Protein AF-A0A7V9UVN4-F1 (afdb_monomer)

pLDDT: mean 89.28, std 11.43, range [42.66, 98.56]

Sequence (237 aa):
MNEQGKNIGQAIDRIDGLLKVTGTAQYTTDFPVKTAAYGYLFKSTIAAGRIVGIDTGAAEKSAGVIAVITHKNAPKLKPNNSLRGGGVLQNDKVEFHGQNIGVIVAETYEQARFAARLIKVNYEKSEAKVDFKKHEKDAAKPKAEDRQDAVRGDVETAFQTAEYKIDEIYVTPIEHHPPMAPHATIAVWEAVDKLTLYNESQIVNGVQNSVAASFGLKPENVRVITPHIGGGCQRDF

Secondary structure (DSSP, 8-state):
---TT--TT--PPPTTHHHHHTT-PPPGGGS--SS--EEEEEE-SSSSEEEEEEE-HHHHTSTTEEEEEETTTS--------TT---TTSSSEE-STT-EEEEEEESSHHHHHHHHTT-EEEEEE------HHHHGGGPPPPSSGGGSPPP-S-HHHHHHH-SS--------PPP----SSPP-EEEEEEETTEEEEEE--S-HHHHHHHHHHHHT--GGGEEEE-S--S--TT---

Mean predicted aligned error: 7.04 Å

Solvent-accessible surface area (backbone atoms only — not comparable to full-atom values): 14684 Å² total; per-residue (Å²): 132,84,78,80,87,68,70,79,94,56,94,67,81,60,94,63,43,67,34,55,79,69,70,67,55,57,43,46,83,65,62,87,67,98,81,62,73,25,77,29,76,38,56,37,93,46,42,20,32,32,57,78,42,75,45,48,70,65,21,59,70,32,76,58,43,77,47,76,39,28,39,89,70,42,77,86,52,42,90,46,91,54,98,85,60,68,63,76,36,69,58,53,71,36,82,37,62,59,40,70,55,32,37,24,32,6,63,38,61,66,43,12,54,54,28,55,71,54,48,47,76,42,70,50,78,47,88,59,94,78,54,64,78,84,44,54,86,72,62,72,82,56,87,50,79,96,59,47,91,82,87,76,84,65,60,67,64,52,62,72,71,45,95,73,86,87,88,82,90,84,85,79,80,93,80,79,72,82,42,85,43,72,95,47,74,44,81,43,72,82,47,100,67,29,39,40,32,32,32,55,51,82,38,52,69,59,52,26,49,51,50,12,49,28,73,71,39,56,49,92,35,37,44,65,47,59,92,42,71,55,52,49,85,84,66,38,105

Nearest PDB structures (foldseek):
  3b9j-assembly2_K  TM=8.806E-01  e=4.539E-12  Bos taurus
  3ax9-assembly1_B  TM=8.826E-01  e=4.010E-12  Bos taurus
  1n5x-assembly1_B  TM=8.349E-01  e=7.449E-12  Bos taurus
  4yty-assembly1_A  TM=8.625E-01  e=2.007E-11  Rattus norvegicus
  8j79-assembly1_B  TM=8.352E-01  e=1.566E-11  Bos taurus

Structure (mmCIF, N/CA/C/O backbone):
data_AF-A0A7V9UVN4-F1
#
_entry.id   AF-A0A7V9UVN4-F1
#
loop_
_atom_site.group_PDB
_atom_site.id
_atom_site.type_symbol
_atom_site.label_atom_id
_atom_site.label_alt_id
_atom_site.label_comp_id
_atom_site.label_asym_id
_atom_site.label_entity_id
_atom_site.label_seq_id
_atom_site.pdbx_PDB_ins_code
_atom_site.Cartn_x
_atom_site.Cartn_y
_atom_site.Cartn_z
_atom_site.occupancy
_atom_site.B_iso_or_equiv
_atom_site.auth_seq_id
_atom_site.auth_comp_id
_atom_site.auth_asym_id
_atom_site.auth_atom_id
_atom_site.pdbx_PDB_model_num
ATOM 1 N N . MET A 1 1 ? 18.210 46.609 11.806 1.00 48.53 1 MET A N 1
ATOM 2 C CA . MET A 1 1 ? 18.642 45.654 10.761 1.00 48.53 1 MET A CA 1
ATOM 3 C C . MET A 1 1 ? 17.571 45.665 9.687 1.00 48.53 1 MET A C 1
ATOM 5 O O . MET A 1 1 ? 16.471 45.202 9.952 1.00 48.53 1 MET A O 1
ATOM 9 N N . ASN A 1 2 ? 17.850 46.308 8.552 1.00 47.50 2 ASN A N 1
ATOM 10 C CA . ASN A 1 2 ? 16.885 46.504 7.470 1.00 47.50 2 ASN A CA 1
ATOM 11 C C . ASN A 1 2 ? 16.476 45.164 6.850 1.00 47.50 2 ASN A C 1
ATOM 13 O O . ASN A 1 2 ? 17.327 44.365 6.469 1.00 47.50 2 ASN A O 1
ATOM 17 N N . GLU A 1 3 ? 15.169 44.945 6.734 1.00 61.50 3 GLU A N 1
ATOM 18 C CA . GLU A 1 3 ? 14.541 43.760 6.143 1.00 61.50 3 GLU A CA 1
ATOM 19 C C . GLU A 1 3 ? 14.511 43.817 4.608 1.00 61.50 3 GLU A C 1
ATOM 21 O O . GLU A 1 3 ? 13.492 43.553 3.978 1.00 61.50 3 GLU A O 1
ATOM 26 N N . GLN A 1 4 ? 15.625 44.178 3.975 1.00 56.97 4 GLN A N 1
ATOM 27 C CA . GLN A 1 4 ? 15.746 44.038 2.525 1.00 56.97 4 GLN A CA 1
ATOM 28 C C . GLN A 1 4 ? 16.076 42.577 2.195 1.00 56.97 4 GLN A C 1
ATOM 30 O O . GLN A 1 4 ? 17.091 42.052 2.646 1.00 56.97 4 GLN A O 1
ATOM 35 N N . GLY A 1 5 ? 15.194 41.914 1.439 1.00 64.31 5 GLY A N 1
ATOM 36 C CA . GLY A 1 5 ? 15.360 40.521 1.000 1.00 64.31 5 GLY A CA 1
ATOM 37 C C . GLY A 1 5 ? 14.613 39.460 1.819 1.00 64.31 5 GLY A C 1
ATOM 38 O O . GLY A 1 5 ? 14.869 38.272 1.637 1.00 64.31 5 GLY A O 1
ATOM 39 N N . LYS A 1 6 ? 13.694 39.841 2.718 1.00 72.94 6 LYS A N 1
ATOM 40 C CA . LYS A 1 6 ? 12.853 38.872 3.440 1.00 72.94 6 LYS A CA 1
ATOM 41 C C . LYS A 1 6 ? 11.533 38.636 2.698 1.00 72.94 6 LYS A C 1
ATOM 43 O O . LYS A 1 6 ? 10.658 39.490 2.709 1.00 72.94 6 LYS A O 1
ATOM 48 N N . ASN A 1 7 ? 11.366 37.439 2.137 1.00 82.56 7 ASN A N 1
ATOM 49 C CA . ASN A 1 7 ? 10.118 37.002 1.486 1.00 82.56 7 ASN A CA 1
ATOM 50 C C . ASN A 1 7 ? 9.119 36.346 2.470 1.00 82.56 7 ASN A C 1
ATOM 52 O O . ASN A 1 7 ? 8.150 35.716 2.054 1.00 82.56 7 ASN A O 1
ATOM 56 N N . ILE A 1 8 ? 9.356 36.444 3.785 1.00 88.25 8 ILE A N 1
ATOM 57 C CA . ILE A 1 8 ? 8.501 35.829 4.812 1.00 88.25 8 ILE A CA 1
ATOM 58 C C . ILE A 1 8 ? 7.180 36.603 4.904 1.00 88.25 8 ILE A C 1
ATOM 60 O O . ILE A 1 8 ? 7.186 37.816 5.082 1.00 88.25 8 ILE A O 1
ATOM 64 N N . GLY A 1 9 ? 6.051 35.894 4.803 1.00 87.94 9 GLY A N 1
ATOM 65 C CA . GLY A 1 9 ? 4.706 36.480 4.894 1.00 87.94 9 GLY A CA 1
ATOM 66 C C . GLY A 1 9 ? 4.185 37.106 3.596 1.00 87.94 9 GLY A C 1
ATOM 67 O O . GLY A 1 9 ? 3.060 37.599 3.573 1.00 87.94 9 GLY A O 1
ATOM 68 N N . GLN A 1 10 ? 4.964 37.070 2.513 1.00 90.19 10 GLN A N 1
ATOM 69 C CA . GLN A 1 10 ? 4.517 37.524 1.198 1.00 90.19 10 GLN A CA 1
ATOM 70 C C . GLN A 1 10 ? 3.795 36.402 0.443 1.00 90.19 10 GLN A C 1
ATOM 72 O O . GLN A 1 10 ? 4.200 35.240 0.499 1.00 90.19 10 GLN A O 1
ATOM 77 N N . ALA A 1 11 ? 2.744 36.759 -0.299 1.00 90.38 11 ALA A N 1
ATOM 78 C CA . ALA A 1 11 ? 2.018 35.852 -1.189 1.00 90.38 11 ALA A CA 1
ATOM 79 C C . ALA A 1 11 ? 2.810 35.615 -2.488 1.00 90.38 11 ALA A C 1
ATOM 81 O O . ALA A 1 11 ? 2.417 36.063 -3.561 1.00 90.38 11 ALA A O 1
ATOM 82 N N . ILE A 1 12 ? 3.970 34.970 -2.369 1.00 91.06 12 ILE A N 1
ATOM 83 C CA . ILE A 1 12 ? 4.806 34.606 -3.514 1.00 91.06 12 ILE A CA 1
ATOM 84 C C . ILE A 1 12 ? 4.263 33.358 -4.209 1.00 91.06 12 ILE A C 1
ATOM 86 O O . ILE A 1 12 ? 3.715 32.455 -3.569 1.00 91.06 12 ILE A O 1
ATOM 90 N N . ASP A 1 13 ? 4.472 33.287 -5.520 1.00 92.81 13 ASP A N 1
ATOM 91 C CA . ASP A 1 13 ? 4.143 32.098 -6.293 1.00 92.81 13 ASP A CA 1
ATOM 92 C C . ASP A 1 13 ? 4.958 30.892 -5.826 1.00 92.81 13 ASP A C 1
ATOM 94 O O . ASP A 1 13 ? 6.113 30.988 -5.394 1.00 92.81 13 ASP A O 1
ATOM 98 N N . ARG A 1 14 ? 4.350 29.711 -5.935 1.00 91.75 14 ARG A N 1
ATOM 99 C CA . ARG A 1 14 ? 5.029 28.467 -5.588 1.00 91.75 14 ARG A CA 1
ATOM 100 C C . ARG A 1 14 ? 6.167 28.188 -6.566 1.00 91.75 14 ARG A C 1
ATOM 102 O O . ARG A 1 14 ? 5.966 28.216 -7.778 1.00 91.75 14 ARG A O 1
ATOM 109 N N . ILE A 1 15 ? 7.318 27.774 -6.034 1.00 91.62 15 ILE A N 1
ATOM 110 C CA . ILE A 1 15 ? 8.494 27.383 -6.830 1.00 91.62 15 ILE A CA 1
ATOM 111 C C . ILE A 1 15 ? 8.201 26.256 -7.837 1.00 91.62 15 ILE A C 1
ATOM 113 O O . ILE A 1 15 ? 8.791 26.218 -8.910 1.00 91.62 15 ILE A O 1
ATOM 117 N N . ASP A 1 16 ? 7.265 25.360 -7.512 1.00 92.31 16 ASP A N 1
ATOM 118 C CA . ASP A 1 16 ? 6.827 24.237 -8.349 1.00 92.31 16 ASP A CA 1
ATOM 119 C C . ASP A 1 16 ? 5.574 24.565 -9.185 1.00 92.31 16 ASP A C 1
ATOM 121 O O . ASP A 1 16 ? 5.057 23.706 -9.901 1.00 92.31 16 ASP A O 1
ATOM 125 N N . GLY A 1 17 ? 5.071 25.803 -9.104 1.00 93.88 17 GLY A N 1
ATOM 126 C CA . GLY A 1 17 ? 3.823 26.233 -9.732 1.00 93.88 17 GLY A CA 1
ATOM 127 C C . GLY A 1 17 ? 3.863 26.125 -11.253 1.00 93.88 17 GLY A C 1
ATOM 128 O O . GLY A 1 17 ? 2.991 25.483 -11.837 1.00 93.88 17 GLY A O 1
ATOM 129 N N . LEU A 1 18 ? 4.909 26.672 -11.885 1.00 95.56 18 LEU A N 1
ATOM 130 C CA . LEU A 1 18 ? 5.076 26.638 -13.342 1.00 95.56 18 LEU A CA 1
ATOM 131 C C . LEU A 1 18 ? 5.077 25.201 -13.880 1.00 95.56 18 LEU A C 1
ATOM 133 O O . LEU A 1 18 ? 4.413 24.913 -14.874 1.00 95.56 18 LEU A O 1
ATOM 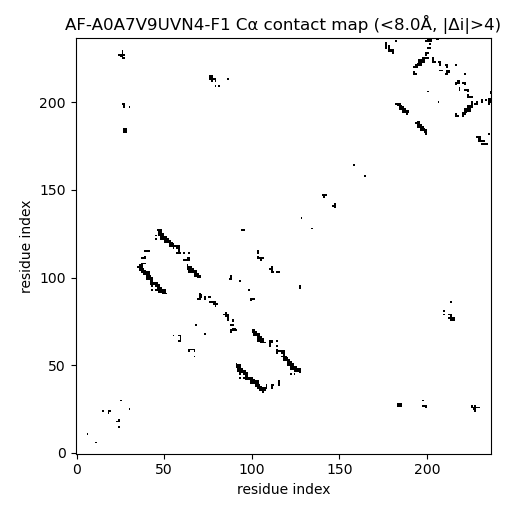137 N N . LEU A 1 19 ? 5.774 24.286 -13.199 1.00 95.19 19 LEU A N 1
ATOM 138 C CA . LEU A 1 19 ? 5.848 22.884 -13.611 1.00 95.19 19 LEU A CA 1
ATOM 139 C C . LEU A 1 19 ? 4.467 22.219 -13.589 1.00 95.19 19 LEU A C 1
ATOM 141 O O . LEU A 1 19 ? 4.098 21.493 -14.510 1.00 95.19 19 LEU A O 1
ATOM 145 N N . LYS A 1 20 ? 3.672 22.504 -12.555 1.00 94.25 20 LYS A N 1
ATOM 146 C CA . LYS A 1 20 ? 2.332 21.932 -12.387 1.00 94.25 20 LYS A CA 1
ATOM 147 C C . LYS A 1 20 ? 1.337 22.460 -13.413 1.00 94.25 20 LYS A C 1
ATOM 149 O O . LYS A 1 20 ? 0.607 21.668 -13.997 1.00 94.25 20 LYS A O 1
ATOM 154 N N . VAL A 1 21 ? 1.323 23.770 -13.665 1.00 95.56 21 VAL A N 1
ATOM 155 C CA . VAL A 1 21 ? 0.356 24.377 -14.602 1.00 95.56 21 VAL A CA 1
ATOM 156 C C . VAL A 1 21 ? 0.694 24.116 -16.070 1.00 95.56 21 VAL A C 1
ATOM 158 O O . VAL A 1 21 ? -0.186 24.195 -16.918 1.00 95.56 21 VAL A O 1
ATOM 161 N N . THR A 1 22 ? 1.948 23.776 -16.375 1.00 96.12 22 THR A N 1
ATOM 162 C CA . THR A 1 22 ? 2.390 23.409 -17.732 1.00 96.12 22 THR A CA 1
ATOM 163 C C . THR A 1 22 ? 2.373 21.902 -17.991 1.00 96.12 22 THR A C 1
ATOM 165 O O . THR A 1 22 ? 2.681 21.479 -19.101 1.00 96.12 22 THR A O 1
ATOM 168 N N . GLY A 1 23 ? 2.035 21.083 -16.987 1.00 93.56 23 GLY A N 1
ATOM 169 C CA . GLY A 1 23 ? 2.051 19.622 -17.105 1.00 93.56 23 GLY A CA 1
ATOM 170 C C . GLY A 1 23 ? 3.456 19.015 -17.204 1.00 93.56 23 GLY A C 1
ATOM 171 O O . GLY A 1 23 ? 3.605 17.897 -17.681 1.00 93.56 23 GLY A O 1
ATOM 172 N N . THR A 1 24 ? 4.491 19.744 -16.779 1.00 93.94 24 THR A N 1
ATOM 173 C CA . THR A 1 24 ? 5.895 19.294 -16.812 1.00 93.94 24 THR A CA 1
ATOM 174 C C . THR A 1 24 ? 6.397 18.788 -15.456 1.00 93.94 24 THR A C 1
ATOM 176 O O . THR A 1 24 ? 7.490 18.227 -15.365 1.00 93.94 24 THR A O 1
ATOM 179 N N . ALA A 1 25 ? 5.605 18.947 -14.391 1.00 93.00 25 ALA A N 1
ATOM 180 C CA . ALA A 1 25 ? 5.860 18.316 -13.102 1.00 93.00 25 ALA A CA 1
ATOM 181 C C . ALA A 1 25 ? 5.715 16.793 -13.224 1.00 93.00 25 ALA A C 1
ATOM 183 O O . ALA A 1 25 ? 4.638 16.300 -13.538 1.00 93.00 25 ALA A O 1
ATOM 184 N N . GLN A 1 26 ? 6.790 16.058 -12.938 1.00 91.88 26 GLN A N 1
ATOM 185 C CA . GLN A 1 26 ? 6.775 14.596 -12.962 1.00 91.88 26 GLN A CA 1
ATOM 186 C C . GLN A 1 26 ? 6.237 14.035 -11.645 1.00 91.88 26 GLN A C 1
ATOM 188 O O . GLN A 1 26 ? 6.836 14.263 -10.588 1.00 91.88 26 GLN A O 1
ATOM 193 N N . TYR A 1 27 ? 5.153 13.273 -11.716 1.00 92.25 27 TYR A N 1
ATOM 194 C CA . TYR A 1 27 ? 4.673 12.405 -10.644 1.00 92.25 27 TYR A CA 1
ATOM 195 C C . TYR A 1 27 ? 5.247 10.997 -10.818 1.00 92.25 27 TYR A C 1
ATOM 197 O O . TYR A 1 27 ? 5.914 10.692 -11.808 1.00 92.25 27 TYR A O 1
ATOM 205 N N . THR A 1 28 ? 5.028 10.112 -9.844 1.00 91.19 28 THR A N 1
ATOM 206 C CA . THR A 1 28 ? 5.652 8.781 -9.837 1.00 91.19 28 THR A CA 1
ATOM 207 C C . THR A 1 28 ? 5.400 7.978 -11.115 1.00 91.19 28 THR A C 1
ATOM 209 O O . THR A 1 28 ? 6.308 7.297 -11.579 1.00 91.19 28 THR A O 1
ATOM 212 N N . THR A 1 29 ? 4.208 8.075 -11.705 1.00 88.06 29 THR A N 1
ATOM 213 C CA . THR A 1 29 ? 3.843 7.372 -12.946 1.00 88.06 29 THR A CA 1
ATOM 214 C C . THR A 1 29 ? 4.500 7.934 -14.204 1.00 88.06 29 THR A C 1
ATOM 216 O O . THR A 1 29 ? 4.521 7.249 -15.222 1.00 88.06 29 THR A O 1
ATOM 219 N N . ASP A 1 30 ? 5.040 9.151 -14.143 1.00 90.69 30 ASP A N 1
ATOM 220 C CA . ASP A 1 30 ? 5.553 9.878 -15.312 1.00 90.69 30 ASP A CA 1
ATOM 221 C C . ASP A 1 30 ? 7.049 9.627 -15.538 1.00 90.69 30 ASP A C 1
ATOM 223 O O . ASP A 1 30 ? 7.641 10.100 -16.512 1.00 90.69 30 ASP A O 1
ATOM 227 N N . PHE A 1 31 ? 7.693 8.903 -14.619 1.00 89.50 31 PHE A N 1
ATOM 228 C CA . PHE A 1 31 ? 9.104 8.581 -14.734 1.00 89.50 31 PHE A CA 1
ATOM 229 C C . PHE A 1 31 ? 9.343 7.543 -15.838 1.00 89.50 31 PHE A C 1
ATOM 231 O O . PHE A 1 31 ? 8.775 6.448 -15.794 1.00 89.50 31 PHE A O 1
ATOM 238 N N . PRO A 1 32 ? 10.216 7.841 -16.819 1.00 80.06 32 PRO A N 1
ATOM 239 C CA . PRO A 1 32 ? 10.472 6.930 -17.921 1.00 80.06 32 PRO A CA 1
ATOM 240 C C . PRO A 1 32 ? 11.279 5.716 -17.453 1.00 80.06 32 PRO A C 1
ATOM 242 O O . PRO A 1 32 ? 12.323 5.844 -16.812 1.00 80.06 32 PRO A O 1
ATOM 245 N N . VAL A 1 33 ? 10.837 4.528 -17.860 1.00 83.19 33 VAL A N 1
ATOM 246 C CA . VAL A 1 33 ? 11.539 3.257 -17.655 1.00 83.19 33 VAL A CA 1
ATOM 247 C C . VAL A 1 33 ? 11.639 2.511 -18.981 1.00 83.19 33 VAL A C 1
ATOM 249 O O . VAL A 1 33 ? 10.661 2.391 -19.711 1.00 83.19 33 VAL A O 1
ATOM 252 N N . LYS A 1 34 ? 12.846 2.042 -19.322 1.00 78.81 34 LYS A N 1
ATOM 253 C CA . LYS A 1 34 ? 13.156 1.503 -20.662 1.00 78.81 34 LYS A CA 1
ATOM 254 C C . LYS A 1 34 ? 12.441 0.179 -20.969 1.00 78.81 34 LYS A C 1
ATOM 256 O O . LYS A 1 34 ? 12.117 -0.071 -22.122 1.00 78.81 34 LYS A O 1
ATOM 261 N N . THR A 1 35 ? 12.212 -0.649 -19.950 1.00 83.81 35 THR A N 1
ATOM 262 C CA . THR A 1 35 ? 11.563 -1.969 -20.041 1.00 83.81 35 THR A CA 1
ATOM 263 C C . THR A 1 35 ? 10.827 -2.249 -18.732 1.00 83.81 35 THR A C 1
ATOM 265 O O . THR A 1 35 ? 11.423 -2.754 -17.779 1.00 83.81 35 THR A O 1
ATOM 268 N N . ALA A 1 36 ? 9.557 -1.858 -18.649 1.00 90.94 36 ALA A N 1
ATOM 269 C CA . ALA A 1 36 ? 8.745 -2.070 -17.455 1.00 90.94 36 ALA A CA 1
ATOM 270 C C . ALA A 1 36 ? 7.947 -3.370 -17.551 1.00 90.94 36 ALA A C 1
ATOM 272 O O . ALA A 1 36 ? 7.342 -3.654 -18.579 1.00 90.94 36 ALA A O 1
ATOM 273 N N . ALA A 1 37 ? 7.900 -4.108 -16.446 1.00 95.56 37 ALA A N 1
ATOM 274 C CA . ALA A 1 37 ? 6.830 -5.057 -16.188 1.00 95.56 37 ALA A CA 1
ATOM 275 C C . ALA A 1 37 ? 5.799 -4.399 -15.262 1.00 95.56 37 ALA A C 1
ATOM 277 O O . ALA A 1 37 ? 6.145 -3.585 -14.403 1.00 95.56 37 ALA A O 1
ATOM 278 N N . TYR A 1 38 ? 4.536 -4.774 -15.417 1.00 96.38 38 TYR A N 1
ATOM 279 C CA . TYR A 1 38 ? 3.414 -4.196 -14.692 1.00 96.38 38 TYR A CA 1
ATOM 280 C C . TYR A 1 38 ? 2.898 -5.170 -13.641 1.00 96.38 38 TYR A C 1
ATOM 282 O O . TYR A 1 38 ? 2.569 -6.315 -13.946 1.00 96.38 38 TYR A O 1
ATOM 290 N N . GLY A 1 39 ? 2.811 -4.689 -12.401 1.00 96.69 39 GLY A N 1
ATOM 291 C CA . GLY A 1 39 ? 2.212 -5.408 -11.284 1.00 96.69 39 GLY A CA 1
ATOM 292 C C . GLY A 1 39 ? 0.720 -5.101 -11.145 1.00 96.69 39 GLY A C 1
ATOM 293 O O . GLY A 1 39 ? 0.338 -3.938 -11.035 1.00 96.69 39 GLY A O 1
ATOM 294 N N . TYR A 1 40 ? -0.124 -6.130 -11.076 1.00 97.50 40 TYR A N 1
ATOM 295 C CA . TYR A 1 40 ? -1.537 -6.008 -10.719 1.00 97.50 40 TYR A CA 1
ATOM 296 C C . TYR A 1 40 ? -1.854 -6.843 -9.479 1.00 97.50 40 TYR A C 1
ATOM 298 O O . TYR A 1 40 ? -1.715 -8.066 -9.476 1.00 97.50 40 TYR A O 1
ATOM 306 N N . LEU A 1 41 ? -2.284 -6.172 -8.412 1.00 96.81 41 LEU A N 1
ATOM 307 C CA . LEU A 1 41 ? -2.672 -6.815 -7.159 1.00 96.81 41 LEU A CA 1
ATOM 308 C C . LEU A 1 41 ? -4.059 -7.439 -7.298 1.00 96.81 41 LEU A C 1
ATOM 310 O O . LEU A 1 41 ? -5.008 -6.763 -7.698 1.00 96.81 41 LEU A O 1
ATOM 314 N N . PHE A 1 42 ? -4.200 -8.694 -6.882 1.00 96.88 42 PHE A N 1
ATOM 315 C CA . PHE A 1 42 ? -5.510 -9.303 -6.675 1.00 96.88 42 PHE A CA 1
ATOM 316 C C . PHE A 1 42 ? -5.755 -9.521 -5.181 1.00 96.88 42 PHE A C 1
ATOM 318 O O . PHE A 1 42 ? -4.840 -9.760 -4.384 1.00 96.88 42 PHE A O 1
ATOM 325 N N . LYS A 1 43 ? -7.016 -9.344 -4.793 1.00 97.50 43 LYS A N 1
ATOM 326 C CA . LYS A 1 43 ? -7.406 -9.070 -3.412 1.00 97.50 43 LYS A CA 1
ATOM 327 C C . LYS A 1 43 ? -8.357 -10.128 -2.875 1.00 97.50 43 LYS A C 1
ATOM 329 O O . LYS A 1 43 ? -9.085 -10.761 -3.635 1.00 97.50 43 LYS A O 1
ATOM 334 N N . SER A 1 44 ? -8.360 -10.286 -1.557 1.00 97.19 44 SER A N 1
ATOM 335 C CA . SER A 1 44 ? -9.317 -11.121 -0.846 1.00 97.19 44 SER A CA 1
ATOM 336 C C . SER A 1 44 ? -10.746 -10.620 -1.037 1.00 97.19 44 SER A C 1
ATOM 338 O O . SER A 1 44 ? -11.011 -9.422 -0.916 1.00 97.19 44 SER A O 1
ATOM 340 N N . THR A 1 45 ? -11.667 -11.559 -1.247 1.00 97.00 45 THR A N 1
ATOM 341 C CA . THR A 1 45 ? -13.118 -11.327 -1.312 1.00 97.00 45 THR A CA 1
ATOM 342 C C . THR A 1 45 ? -13.826 -11.661 0.009 1.00 97.00 45 THR A C 1
ATOM 344 O O . THR A 1 45 ? -15.052 -11.734 0.055 1.00 97.00 45 THR A O 1
ATOM 347 N N . ILE A 1 46 ? -13.074 -11.928 1.083 1.00 97.44 46 ILE A N 1
ATOM 348 C CA . ILE A 1 46 ? -13.599 -12.219 2.427 1.00 97.44 46 ILE A CA 1
ATOM 349 C C . ILE A 1 46 ? -12.975 -11.275 3.457 1.00 97.44 46 ILE A C 1
ATOM 351 O O . ILE A 1 46 ? -11.861 -10.796 3.255 1.00 97.44 46 ILE A O 1
ATOM 355 N N . ALA A 1 47 ? -13.687 -11.026 4.558 1.00 96.25 47 ALA A N 1
ATOM 356 C CA . ALA A 1 47 ? -13.232 -10.127 5.618 1.00 96.25 47 ALA A CA 1
ATOM 357 C C . ALA A 1 47 ? -12.346 -10.806 6.674 1.00 96.25 47 ALA A C 1
ATOM 359 O O . ALA A 1 47 ? -11.485 -10.144 7.233 1.00 96.25 47 ALA A O 1
ATOM 360 N N . ALA A 1 48 ? -12.537 -12.100 6.940 1.00 97.44 48 ALA A N 1
ATOM 361 C CA . ALA A 1 48 ? -11.716 -12.858 7.880 1.00 97.44 48 ALA A CA 1
ATOM 362 C C . ALA A 1 48 ? -11.709 -14.347 7.513 1.00 97.44 48 ALA A C 1
ATOM 364 O O . ALA A 1 48 ? -12.743 -14.893 7.110 1.00 97.44 48 ALA A O 1
ATOM 365 N N . GLY A 1 49 ? -10.555 -15.000 7.638 1.00 97.44 49 GLY A N 1
ATOM 366 C CA . GLY A 1 49 ? -10.409 -16.435 7.403 1.00 97.44 49 GLY 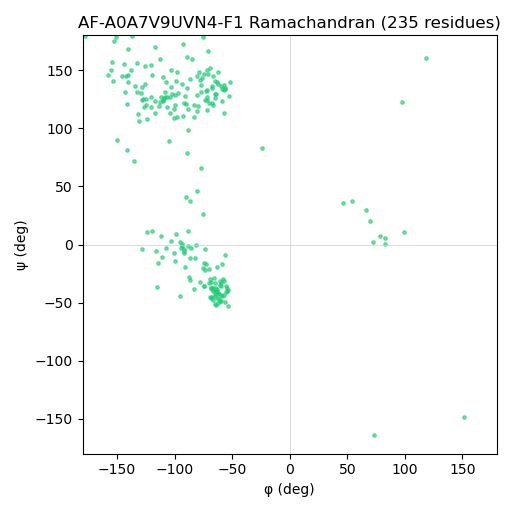A CA 1
ATOM 367 C C . GLY A 1 49 ? -9.012 -16.811 6.924 1.00 97.44 49 GLY A C 1
ATOM 368 O O . GLY A 1 49 ? -8.023 -16.164 7.272 1.00 97.44 49 GLY A O 1
ATOM 369 N N . ARG A 1 50 ? -8.924 -17.852 6.095 1.00 97.94 50 ARG A N 1
ATOM 370 C CA . ARG A 1 50 ? -7.670 -18.278 5.457 1.00 97.94 50 ARG A CA 1
ATOM 371 C C . ARG A 1 50 ? -7.870 -18.805 4.041 1.00 97.94 50 ARG A C 1
ATOM 373 O O . ARG A 1 50 ? -8.947 -19.283 3.684 1.00 97.94 50 ARG A O 1
ATOM 380 N N . ILE A 1 51 ? -6.816 -18.728 3.238 1.00 98.31 51 ILE A N 1
ATOM 381 C CA . ILE A 1 51 ? -6.744 -19.274 1.883 1.00 98.31 51 ILE A CA 1
ATOM 382 C C . ILE A 1 51 ? -6.396 -20.759 1.982 1.00 98.31 51 ILE A C 1
ATOM 384 O O . ILE A 1 51 ? -5.266 -21.115 2.292 1.00 98.31 51 ILE A O 1
ATOM 388 N N . VAL A 1 52 ? -7.347 -21.636 1.665 1.00 97.88 52 VAL A N 1
ATOM 389 C CA . VAL A 1 52 ? -7.107 -23.091 1.641 1.00 97.88 52 VAL A CA 1
ATOM 390 C C . VAL A 1 52 ? -6.663 -23.584 0.263 1.00 97.88 52 VAL A C 1
ATOM 392 O O . VAL A 1 52 ? -6.059 -24.646 0.139 1.00 97.88 52 VAL A O 1
ATOM 395 N N . GLY A 1 53 ? -6.922 -22.804 -0.789 1.00 97.50 53 GLY A N 1
ATOM 396 C CA . GLY A 1 53 ? -6.500 -23.125 -2.147 1.00 97.50 53 GLY A CA 1
ATOM 397 C C . GLY A 1 53 ? -6.437 -21.892 -3.039 1.00 97.50 53 GLY A C 1
ATOM 398 O O . GLY A 1 53 ? -7.241 -20.974 -2.905 1.00 97.50 53 GLY A O 1
ATOM 399 N N . ILE A 1 54 ? -5.479 -21.885 -3.963 1.00 97.69 54 ILE A N 1
ATOM 400 C CA . ILE A 1 54 ? -5.347 -20.859 -4.996 1.00 97.69 54 ILE A CA 1
ATOM 401 C C . ILE A 1 54 ? -4.921 -21.536 -6.297 1.00 97.69 54 ILE A C 1
ATOM 403 O O . ILE A 1 54 ? -3.902 -22.230 -6.319 1.00 97.69 54 ILE A O 1
ATOM 407 N N . ASP A 1 55 ? -5.739 -21.381 -7.333 1.00 98.00 55 ASP A N 1
ATOM 408 C CA . ASP A 1 55 ? -5.481 -21.866 -8.686 1.00 98.00 55 ASP A CA 1
ATOM 409 C C . ASP A 1 55 ? -5.078 -20.682 -9.568 1.00 98.00 55 ASP A C 1
ATOM 411 O O . ASP A 1 55 ? -5.868 -19.765 -9.819 1.00 98.00 55 ASP A O 1
ATOM 415 N N . THR A 1 56 ? -3.817 -20.709 -9.992 1.00 98.19 56 THR A N 1
ATOM 416 C CA . THR A 1 56 ? -3.168 -19.705 -10.838 1.00 98.19 56 THR A CA 1
ATOM 417 C C . THR A 1 56 ? -2.943 -20.209 -12.261 1.00 98.19 56 THR A C 1
ATOM 419 O O . THR A 1 56 ? -2.495 -19.438 -13.106 1.00 98.19 56 THR A O 1
ATOM 422 N N . GLY A 1 57 ? -3.283 -21.466 -12.575 1.00 97.88 57 GLY A N 1
ATOM 423 C CA . GLY A 1 57 ? -2.802 -22.134 -13.787 1.00 97.88 57 GLY A CA 1
ATOM 424 C C . GLY A 1 57 ? -3.291 -21.498 -15.091 1.00 97.88 57 GLY A C 1
ATOM 425 O O . GLY A 1 57 ? -2.565 -21.483 -16.083 1.00 97.88 57 GLY A O 1
ATOM 426 N N . ALA A 1 58 ? -4.506 -20.943 -15.109 1.00 98.00 58 ALA A N 1
ATOM 427 C CA . ALA A 1 58 ? -5.015 -20.194 -16.261 1.00 98.00 58 ALA A CA 1
ATOM 428 C C . ALA A 1 58 ? -4.370 -18.799 -16.389 1.00 98.00 58 ALA A C 1
ATOM 430 O O . ALA A 1 58 ? -4.113 -18.333 -17.499 1.00 98.00 58 ALA A O 1
ATOM 431 N N . ALA A 1 59 ? -4.078 -18.148 -15.259 1.00 98.19 59 ALA A N 1
ATOM 432 C CA . ALA A 1 59 ? -3.417 -16.847 -15.229 1.00 98.19 59 ALA A CA 1
ATOM 433 C C . ALA A 1 59 ? -1.962 -16.956 -15.710 1.00 98.19 59 ALA A C 1
ATOM 435 O O . ALA A 1 59 ? -1.554 -16.198 -16.578 1.00 98.19 59 ALA A O 1
ATOM 436 N N . GLU A 1 60 ? -1.211 -17.946 -15.225 1.00 98.19 60 GLU A N 1
ATOM 437 C CA . GLU A 1 60 ? 0.189 -18.193 -15.611 1.00 98.19 60 GLU A CA 1
ATOM 438 C C . GLU A 1 60 ? 0.362 -18.483 -17.107 1.00 98.19 60 GLU A C 1
ATOM 440 O O . GLU A 1 60 ? 1.384 -18.138 -17.688 1.00 98.19 60 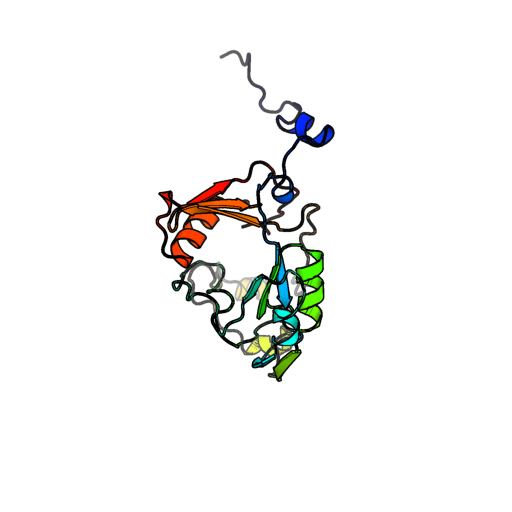GLU A O 1
ATOM 445 N N . LYS A 1 61 ? -0.641 -19.094 -17.747 1.00 98.31 61 LYS A N 1
ATOM 446 C CA . LYS A 1 61 ? -0.634 -19.403 -19.188 1.00 98.31 61 LYS A CA 1
ATOM 447 C C . LYS A 1 61 ? -1.132 -18.251 -20.066 1.00 98.31 61 LYS A C 1
ATOM 449 O O . LYS A 1 61 ? -1.188 -18.401 -21.286 1.00 98.31 61 LYS A O 1
ATOM 454 N N . SER A 1 62 ? -1.562 -17.138 -19.473 1.00 98.25 62 SER A N 1
ATOM 455 C CA . SER A 1 62 ? -2.092 -16.002 -20.228 1.00 98.25 62 SER A CA 1
ATOM 456 C C . SER A 1 62 ? -0.978 -15.228 -20.930 1.00 98.25 62 SER A C 1
ATOM 458 O O . SER A 1 62 ? 0.135 -15.111 -20.424 1.00 98.25 62 SER A O 1
ATOM 460 N N . ALA A 1 63 ? -1.289 -14.674 -22.102 1.00 97.56 63 ALA A N 1
ATOM 461 C CA . ALA A 1 63 ? -0.321 -13.941 -22.911 1.00 97.56 63 ALA A CA 1
ATOM 462 C C . ALA A 1 63 ? 0.312 -12.770 -22.136 1.00 97.56 63 ALA A C 1
ATOM 464 O O . ALA A 1 63 ? -0.396 -11.984 -21.503 1.00 97.56 63 ALA A O 1
ATOM 465 N N . GLY A 1 64 ? 1.641 -12.666 -22.213 1.00 97.62 64 GLY A N 1
ATOM 466 C CA . GLY A 1 64 ? 2.436 -11.613 -21.578 1.00 97.62 64 GLY A CA 1
ATOM 467 C C . GLY A 1 64 ? 2.564 -11.720 -20.058 1.00 97.62 64 GLY A C 1
ATOM 468 O O . GLY A 1 64 ? 3.179 -10.846 -19.453 1.00 97.62 64 GLY A O 1
ATOM 469 N N . VAL A 1 65 ? 2.007 -12.752 -19.410 1.00 98.56 65 VAL A N 1
ATOM 470 C CA . VAL A 1 65 ? 2.223 -12.979 -17.974 1.00 98.56 65 VAL A CA 1
ATOM 471 C C . VAL A 1 65 ? 3.636 -13.507 -17.746 1.00 98.56 65 VAL A C 1
ATOM 473 O O . VAL A 1 65 ? 4.040 -14.520 -18.307 1.00 98.56 65 VAL A O 1
ATOM 476 N N . ILE A 1 66 ? 4.376 -12.807 -16.890 1.00 98.31 66 ILE A N 1
ATOM 477 C CA . ILE A 1 66 ? 5.760 -13.112 -16.517 1.00 98.31 66 ILE A CA 1
A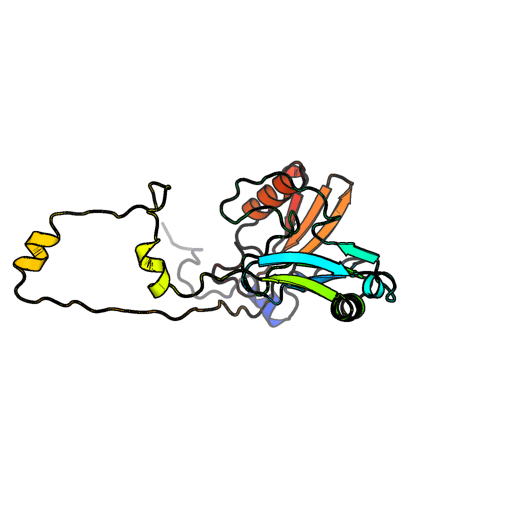TOM 478 C C . ILE A 1 66 ? 5.781 -13.940 -15.231 1.00 98.31 66 ILE A C 1
ATOM 480 O O . ILE A 1 66 ? 6.530 -14.908 -15.121 1.00 98.31 66 ILE A O 1
ATOM 484 N N . ALA A 1 67 ? 4.968 -13.560 -14.239 1.00 98.12 67 ALA A N 1
ATOM 485 C CA . ALA A 1 67 ? 4.901 -14.261 -12.962 1.00 98.12 67 ALA A CA 1
ATOM 486 C C . ALA A 1 67 ? 3.558 -14.061 -12.252 1.00 98.12 67 ALA A C 1
ATOM 488 O O . ALA A 1 67 ? 2.939 -12.999 -12.331 1.00 98.12 67 ALA A O 1
ATOM 489 N N . VAL A 1 68 ? 3.161 -15.068 -11.473 1.00 98.38 68 VAL A N 1
ATOM 490 C CA . VAL A 1 68 ? 2.081 -14.973 -10.487 1.00 98.38 68 VAL A CA 1
ATOM 491 C C . VAL A 1 68 ? 2.671 -15.222 -9.105 1.00 98.38 68 VAL A C 1
ATOM 493 O O . VAL A 1 68 ? 3.152 -16.315 -8.809 1.00 98.38 68 VAL A O 1
ATOM 496 N N . ILE A 1 69 ? 2.668 -14.197 -8.255 1.00 98.00 69 ILE A N 1
ATOM 497 C CA . ILE A 1 69 ? 3.289 -14.245 -6.929 1.00 98.00 69 ILE A CA 1
ATOM 498 C C . ILE A 1 69 ? 2.196 -14.274 -5.863 1.00 98.00 69 ILE A C 1
ATOM 500 O O . ILE A 1 69 ? 1.305 -13.427 -5.829 1.00 98.00 69 ILE A O 1
ATOM 504 N N . THR A 1 70 ? 2.278 -15.255 -4.973 1.00 97.62 70 THR A N 1
ATOM 505 C CA . THR A 1 70 ? 1.342 -15.518 -3.873 1.00 97.62 70 THR A CA 1
ATOM 506 C C . THR A 1 70 ? 2.126 -15.853 -2.608 1.00 97.62 70 THR A C 1
ATOM 508 O O . THR A 1 70 ? 3.351 -15.964 -2.638 1.00 97.62 70 THR A O 1
ATOM 511 N N . HIS A 1 71 ? 1.440 -16.117 -1.495 1.00 95.31 71 HIS A N 1
ATOM 512 C CA . HIS A 1 71 ? 2.109 -16.553 -0.265 1.00 95.31 71 HIS A CA 1
ATOM 513 C C . HIS A 1 71 ? 2.926 -17.851 -0.390 1.00 95.31 71 HIS A C 1
ATOM 515 O O . HIS A 1 71 ? 3.765 -18.134 0.467 1.00 95.31 71 HIS A O 1
ATOM 521 N N . LYS A 1 72 ? 2.695 -18.641 -1.448 1.00 95.62 72 LYS A N 1
ATOM 522 C CA . LYS A 1 72 ? 3.395 -19.906 -1.695 1.00 95.62 72 LYS A CA 1
ATOM 523 C C . LYS A 1 72 ? 4.802 -19.720 -2.264 1.00 95.62 72 LYS A C 1
ATOM 525 O O . LYS A 1 72 ? 5.668 -20.540 -1.986 1.00 95.62 72 LYS A O 1
ATOM 530 N N . ASN A 1 73 ? 5.022 -18.677 -3.063 1.00 96.19 73 ASN A N 1
ATOM 531 C CA . ASN A 1 73 ? 6.272 -18.461 -3.803 1.00 96.19 73 ASN A CA 1
ATOM 532 C C . ASN A 1 73 ? 6.879 -17.064 -3.605 1.00 96.19 73 ASN A C 1
ATOM 534 O O . ASN A 1 73 ? 7.969 -16.810 -4.112 1.00 96.19 73 ASN A O 1
ATOM 538 N N . ALA A 1 74 ? 6.210 -16.163 -2.878 1.00 93.56 74 ALA A N 1
ATOM 539 C CA . ALA A 1 74 ? 6.771 -14.863 -2.543 1.00 93.56 74 ALA A CA 1
ATOM 540 C C . ALA A 1 74 ? 8.111 -15.025 -1.799 1.00 93.56 74 ALA A C 1
ATOM 542 O O . ALA A 1 74 ? 8.211 -15.865 -0.892 1.00 93.56 74 ALA A O 1
ATOM 543 N N . PRO A 1 75 ? 9.130 -14.208 -2.133 1.00 89.75 75 PRO A N 1
ATOM 544 C CA . PRO A 1 75 ? 10.364 -14.158 -1.368 1.00 89.75 75 PRO A CA 1
ATOM 545 C C . PRO A 1 75 ? 10.080 -13.938 0.118 1.00 89.75 75 PRO A C 1
ATOM 547 O O . PRO A 1 75 ? 9.193 -13.162 0.495 1.00 89.75 75 PRO A O 1
ATOM 550 N N . LYS A 1 76 ? 10.841 -14.629 0.971 1.00 89.88 76 LYS A N 1
ATOM 551 C CA . LYS A 1 76 ? 10.733 -14.441 2.416 1.00 89.88 76 LYS A CA 1
ATOM 552 C C . LYS A 1 76 ? 11.325 -13.094 2.789 1.00 89.88 76 LYS A C 1
ATOM 554 O O . LYS A 1 76 ? 12.521 -12.868 2.626 1.00 89.88 76 LYS A O 1
ATOM 559 N N . LEU A 1 77 ? 10.466 -12.217 3.289 1.00 87.38 77 LEU A N 1
ATOM 560 C CA . LEU A 1 77 ? 10.874 -10.911 3.781 1.00 87.38 77 LEU A CA 1
ATOM 561 C C . LEU A 1 77 ? 11.428 -11.062 5.193 1.00 87.38 77 LEU A C 1
ATOM 563 O O . LEU A 1 77 ? 10.951 -11.887 5.981 1.00 87.38 77 LEU A O 1
ATOM 567 N N . LYS A 1 78 ? 12.440 -10.264 5.528 1.00 82.44 78 LYS A N 1
ATOM 568 C CA . LYS A 1 78 ? 12.912 -10.202 6.910 1.00 82.44 78 LYS A CA 1
ATOM 569 C C . LYS A 1 78 ? 11.781 -9.658 7.788 1.00 82.44 78 LYS A C 1
ATOM 571 O O . LYS A 1 78 ? 11.089 -8.728 7.365 1.00 82.44 78 LYS A O 1
ATOM 576 N N . PRO A 1 79 ? 11.580 -10.210 8.997 1.00 67.88 79 PRO A N 1
ATOM 577 C CA . PRO A 1 79 ? 10.640 -9.639 9.947 1.00 67.88 79 PRO A CA 1
ATOM 578 C C . PRO A 1 79 ? 11.044 -8.190 10.206 1.00 67.88 79 PRO A C 1
ATOM 580 O O . PRO A 1 79 ? 12.121 -7.928 10.737 1.00 67.88 79 PRO A O 1
ATOM 583 N N . ASN A 1 80 ? 10.210 -7.252 9.778 1.00 62.56 80 ASN A N 1
ATOM 584 C CA . ASN A 1 80 ? 10.423 -5.848 10.060 1.00 62.56 80 ASN A CA 1
ATOM 585 C C . ASN A 1 80 ? 9.525 -5.473 11.240 1.00 62.56 80 ASN A C 1
ATOM 587 O O . ASN A 1 80 ? 8.304 -5.574 11.141 1.00 62.56 80 ASN A O 1
ATOM 591 N N . ASN A 1 81 ? 10.125 -5.017 12.339 1.00 51.75 81 ASN A N 1
ATOM 592 C CA . ASN A 1 81 ? 9.413 -4.476 13.503 1.00 51.75 81 ASN A CA 1
ATOM 593 C C . ASN A 1 81 ? 8.869 -3.058 13.235 1.00 51.75 81 ASN A C 1
ATOM 595 O O . ASN A 1 81 ? 8.730 -2.258 14.160 1.00 51.75 81 ASN A O 1
ATOM 599 N N . SER A 1 82 ? 8.603 -2.705 11.973 1.00 53.56 82 SER A N 1
ATOM 600 C CA . SER A 1 82 ? 8.095 -1.380 11.644 1.00 53.56 82 SER A CA 1
ATOM 601 C C . SER A 1 82 ? 6.685 -1.197 12.202 1.00 53.56 82 SER A C 1
ATOM 603 O O . SER A 1 82 ? 5.870 -2.121 12.213 1.00 53.56 82 SER A O 1
ATOM 605 N N . LEU A 1 83 ? 6.395 0.034 12.618 1.00 42.66 83 LEU A N 1
ATOM 606 C CA . LEU A 1 83 ? 5.139 0.473 13.237 1.00 42.66 83 LEU A CA 1
ATOM 607 C C . LEU A 1 83 ? 3.870 0.195 12.400 1.00 42.66 83 LEU A C 1
ATOM 609 O O . LEU A 1 83 ? 2.770 0.406 12.903 1.00 42.66 83 LEU A O 1
ATOM 613 N N . ARG A 1 84 ? 4.002 -0.233 11.133 1.00 53.88 84 ARG A N 1
ATOM 614 C CA . ARG A 1 84 ? 2.924 -0.256 10.128 1.00 53.88 84 ARG A CA 1
ATOM 615 C C . ARG A 1 84 ? 2.639 -1.620 9.484 1.00 53.88 84 ARG A C 1
ATOM 617 O O . ARG A 1 84 ? 1.845 -1.683 8.552 1.00 53.88 84 ARG A O 1
ATOM 624 N N . GLY A 1 85 ? 3.200 -2.710 10.008 1.00 51.62 85 GLY A N 1
ATOM 625 C CA . GLY A 1 85 ? 2.747 -4.066 9.670 1.00 51.62 85 GLY A CA 1
ATOM 626 C C . GLY A 1 85 ? 3.789 -4.964 9.003 1.00 51.62 85 GLY A C 1
ATOM 627 O O . GLY A 1 85 ? 4.820 -4.514 8.506 1.00 51.62 85 GLY A O 1
ATOM 628 N N . GLY A 1 86 ? 3.516 -6.270 9.082 1.00 62.41 86 GLY A N 1
ATOM 629 C CA . GLY A 1 86 ? 4.415 -7.357 8.693 1.00 62.41 86 GLY A CA 1
ATOM 630 C C . GLY A 1 86 ? 4.553 -7.570 7.184 1.00 62.41 86 GLY A C 1
ATOM 631 O O . GLY A 1 86 ? 3.936 -6.892 6.366 1.00 62.41 86 GLY A O 1
ATOM 632 N N . GLY A 1 87 ? 5.388 -8.543 6.811 1.00 71.38 87 GLY A N 1
ATOM 633 C CA . GLY A 1 87 ? 5.658 -8.853 5.409 1.00 71.38 87 GLY A CA 1
ATOM 634 C C . GLY A 1 87 ? 4.391 -9.227 4.632 1.00 71.38 87 GLY A C 1
ATOM 635 O O . GLY A 1 87 ? 3.590 -10.055 5.072 1.00 71.38 87 GLY A O 1
ATOM 636 N N . VAL A 1 88 ? 4.239 -8.649 3.440 1.00 85.69 88 VAL A N 1
ATOM 637 C CA . VAL A 1 88 ? 3.147 -8.970 2.512 1.00 85.69 88 VAL A CA 1
ATOM 638 C C . VAL A 1 88 ? 3.332 -10.358 1.908 1.00 85.69 88 VAL A C 1
ATOM 640 O O . VAL A 1 88 ? 4.459 -10.793 1.665 1.00 85.69 88 VAL A O 1
ATOM 643 N N . LEU A 1 89 ? 2.222 -11.050 1.636 1.00 92.50 89 LEU A N 1
ATOM 644 C CA . LEU A 1 89 ? 2.233 -12.373 1.001 1.00 92.50 89 LEU A CA 1
ATOM 645 C C . LEU A 1 89 ? 3.131 -13.382 1.746 1.00 92.50 89 LEU A C 1
ATOM 647 O O . LEU A 1 89 ? 3.823 -14.172 1.119 1.00 92.50 89 LEU A O 1
ATOM 651 N N . GLN A 1 90 ? 3.180 -13.346 3.081 1.00 92.38 90 GLN A N 1
ATOM 652 C CA . GLN A 1 90 ? 4.031 -14.263 3.860 1.00 92.38 90 GLN A CA 1
ATOM 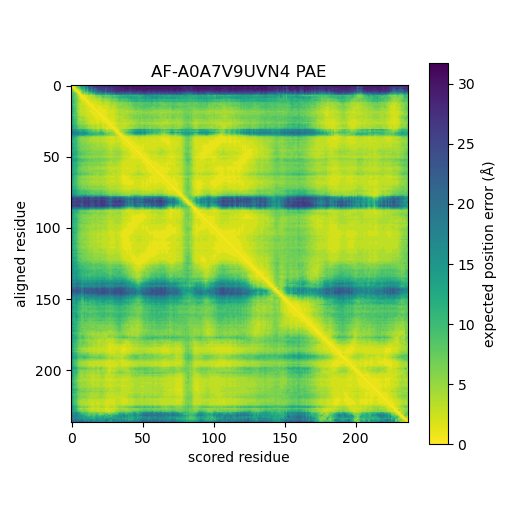653 C C . GLN A 1 90 ? 3.270 -15.460 4.449 1.00 92.38 90 GLN A C 1
ATOM 655 O O . GLN A 1 90 ? 3.905 -16.422 4.885 1.00 92.38 90 GLN A O 1
ATOM 660 N N . ASN A 1 91 ? 1.934 -15.415 4.462 1.00 93.44 91 ASN A N 1
ATOM 661 C CA . ASN A 1 91 ? 1.056 -16.474 4.960 1.00 93.44 91 ASN A CA 1
ATOM 662 C C . ASN A 1 91 ? -0.302 -16.474 4.227 1.00 93.44 91 ASN A C 1
ATOM 664 O O . ASN A 1 91 ? -0.546 -15.653 3.342 1.00 93.44 91 ASN A O 1
ATOM 668 N N . ASP A 1 92 ? -1.160 -17.424 4.588 1.00 95.94 92 ASP A N 1
ATOM 669 C CA . ASP A 1 92 ? -2.476 -17.685 4.006 1.00 95.94 92 ASP A CA 1
ATOM 670 C C . ASP A 1 92 ? -3.638 -16.987 4.737 1.00 95.94 92 ASP A C 1
ATOM 672 O O . ASP A 1 92 ? -4.793 -17.158 4.343 1.00 95.94 92 ASP A O 1
ATOM 676 N N . LYS A 1 93 ? -3.376 -16.212 5.794 1.00 95.94 93 LYS A N 1
ATOM 677 C CA . LYS A 1 93 ? -4.424 -15.582 6.603 1.00 95.94 93 LYS A CA 1
ATOM 678 C C . LYS A 1 93 ? -5.022 -14.373 5.898 1.00 95.94 93 LYS A C 1
ATOM 680 O O . LYS A 1 93 ? -4.320 -13.589 5.261 1.00 95.94 93 LYS A O 1
ATOM 685 N N . VAL A 1 94 ? -6.326 -14.198 6.073 1.00 96.00 94 VAL A N 1
ATOM 686 C CA . VAL A 1 94 ? -7.060 -13.005 5.658 1.00 96.00 94 VAL A CA 1
ATOM 687 C C . VAL A 1 94 ? -7.628 -12.327 6.894 1.00 96.00 94 VAL A C 1
ATOM 689 O O . VAL A 1 94 ? -8.387 -12.941 7.641 1.00 96.00 94 VAL A O 1
ATOM 692 N N . GLU A 1 95 ? -7.285 -11.057 7.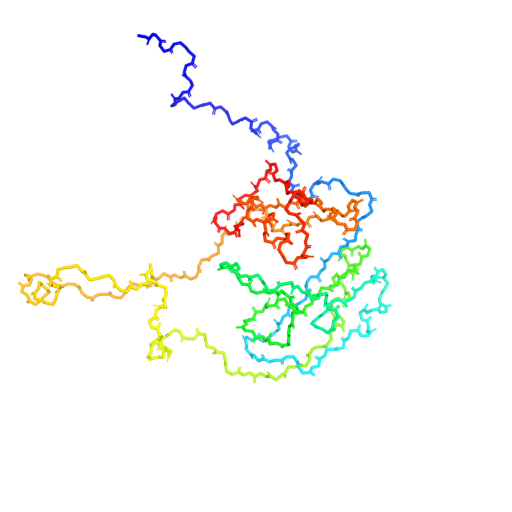075 1.00 93.31 95 GLU A N 1
ATOM 693 C CA . GLU A 1 95 ? -7.639 -10.262 8.255 1.00 93.31 95 GLU A CA 1
ATOM 694 C C . GLU A 1 95 ? -8.590 -9.104 7.921 1.00 93.31 95 GLU A C 1
ATOM 696 O O . GLU A 1 95 ? -9.210 -8.542 8.821 1.00 93.31 95 GLU A O 1
ATOM 701 N N . PHE A 1 96 ? -8.724 -8.752 6.637 1.00 94.31 96 PHE A N 1
ATOM 702 C CA . PHE A 1 96 ? -9.673 -7.743 6.171 1.00 94.31 96 PHE A CA 1
ATOM 703 C C . PHE A 1 96 ? -10.082 -7.947 4.705 1.00 94.31 96 PHE A C 1
ATOM 705 O O . PHE A 1 96 ? -9.370 -8.545 3.890 1.00 94.31 96 PHE A O 1
ATOM 712 N N . HIS A 1 97 ? -11.246 -7.399 4.350 1.00 95.62 97 HIS A N 1
ATOM 713 C CA . HIS A 1 97 ? -11.742 -7.418 2.977 1.00 95.62 97 HIS A CA 1
ATOM 714 C C . HIS A 1 97 ? -10.866 -6.538 2.081 1.00 95.62 97 HIS A C 1
ATOM 716 O O . HIS A 1 97 ? -10.549 -5.402 2.429 1.00 95.62 97 HIS A O 1
ATOM 722 N N . GLY A 1 98 ? -10.493 -7.036 0.901 1.00 95.25 98 GLY A N 1
ATOM 723 C CA . GLY A 1 98 ? -9.610 -6.306 -0.005 1.00 95.25 98 GLY A CA 1
ATOM 724 C C . GLY A 1 98 ? -8.115 -6.443 0.313 1.00 95.25 98 GLY A C 1
ATOM 725 O O . GLY A 1 98 ? -7.309 -5.795 -0.354 1.00 95.25 98 GLY A O 1
ATOM 726 N N . GLN A 1 99 ? -7.727 -7.285 1.280 1.00 95.31 99 GLN A N 1
ATOM 727 C CA . GLN A 1 99 ? -6.323 -7.607 1.550 1.00 95.31 99 GLN A CA 1
ATOM 728 C C . GLN A 1 99 ? -5.635 -8.144 0.293 1.00 95.31 99 GLN A C 1
ATOM 730 O O . GLN A 1 99 ? -6.184 -9.001 -0.398 1.00 95.31 99 GLN A O 1
ATOM 735 N N . ASN A 1 100 ? -4.428 -7.666 -0.006 1.00 95.31 100 ASN A N 1
ATOM 736 C CA . ASN A 1 100 ? -3.648 -8.174 -1.132 1.00 95.31 100 ASN A CA 1
ATOM 737 C C . ASN A 1 100 ? -3.221 -9.621 -0.850 1.00 95.31 100 ASN A C 1
ATOM 739 O O . ASN A 1 100 ? -2.542 -9.886 0.142 1.00 95.31 100 ASN A O 1
ATOM 743 N N . ILE A 1 101 ? -3.613 -10.546 -1.725 1.00 96.69 101 ILE A N 1
ATOM 744 C CA . ILE A 1 101 ? -3.337 -11.989 -1.579 1.00 96.69 101 ILE A CA 1
ATOM 745 C C . ILE A 1 101 ? -2.444 -12.540 -2.698 1.00 96.69 101 ILE A C 1
ATOM 747 O O . ILE A 1 101 ? -1.986 -13.682 -2.626 1.00 96.69 101 ILE A O 1
ATOM 751 N N . GLY A 1 102 ? -2.136 -11.705 -3.689 1.00 97.12 102 GLY A N 1
ATOM 752 C CA . GLY A 1 102 ? -1.047 -11.920 -4.626 1.00 97.12 102 GLY A CA 1
ATOM 753 C C . GLY A 1 102 ? -0.898 -10.775 -5.621 1.00 97.12 102 GLY A C 1
ATOM 754 O O . GLY A 1 102 ? -1.645 -9.792 -5.595 1.00 97.12 102 GLY A O 1
ATOM 755 N N . VAL A 1 103 ? 0.094 -10.913 -6.494 1.00 97.88 103 VAL A N 1
ATOM 756 C CA . VAL A 1 103 ? 0.397 -9.971 -7.572 1.00 97.88 103 VAL A CA 1
ATOM 757 C C . VAL A 1 103 ? 0.654 -10.729 -8.870 1.00 97.88 103 VAL A C 1
ATOM 759 O O . VAL A 1 103 ? 1.338 -11.753 -8.882 1.00 97.88 103 VAL A O 1
ATOM 762 N N . ILE A 1 104 ? 0.091 -10.220 -9.960 1.00 98.44 104 ILE A N 1
ATOM 763 C CA . ILE A 1 104 ? 0.403 -10.642 -11.324 1.00 98.44 104 ILE A CA 1
ATOM 764 C C . ILE A 1 104 ? 1.410 -9.673 -11.904 1.00 98.44 104 ILE A C 1
ATOM 766 O O . ILE A 1 104 ? 1.202 -8.467 -11.829 1.00 98.44 104 ILE A O 1
ATOM 770 N N . VAL A 1 105 ? 2.480 -10.202 -12.481 1.00 98.25 105 VAL A N 1
ATOM 771 C CA . VAL A 1 105 ? 3.488 -9.437 -13.208 1.00 98.25 105 VAL A CA 1
ATOM 772 C C . VAL A 1 105 ? 3.346 -9.781 -14.684 1.00 98.25 105 VAL A C 1
ATOM 774 O O . VAL A 1 105 ? 3.413 -10.958 -15.036 1.00 98.25 105 VAL A O 1
ATOM 777 N N . ALA A 1 106 ? 3.135 -8.782 -15.538 1.00 98.31 106 ALA A N 1
ATOM 778 C CA . ALA A 1 106 ? 2.990 -8.971 -16.981 1.00 98.31 106 ALA A CA 1
ATOM 779 C C . ALA A 1 106 ? 3.684 -7.862 -17.787 1.00 98.31 106 ALA A C 1
ATOM 781 O O . ALA A 1 106 ? 4.081 -6.839 -17.232 1.00 98.31 106 ALA A O 1
ATOM 782 N N . GLU A 1 107 ? 3.819 -8.058 -19.095 1.00 97.31 107 GLU A N 1
ATOM 783 C CA . GLU A 1 107 ? 4.414 -7.087 -20.026 1.00 97.31 107 GLU A CA 1
ATOM 784 C C . GLU A 1 107 ? 3.580 -5.804 -20.161 1.00 97.31 107 GLU A C 1
ATOM 786 O O . GLU A 1 107 ? 4.127 -4.731 -20.395 1.00 97.31 107 GLU A O 1
ATOM 791 N N . THR A 1 108 ? 2.260 -5.898 -19.971 1.00 96.25 108 THR A N 1
ATOM 792 C CA . THR A 1 108 ? 1.335 -4.754 -19.977 1.00 96.25 108 THR A CA 1
ATOM 793 C C . THR A 1 108 ? 0.392 -4.791 -18.778 1.00 96.25 108 THR A C 1
ATOM 795 O O . THR A 1 108 ? 0.098 -5.850 -18.209 1.00 96.25 108 THR A O 1
ATOM 798 N N . TYR A 1 109 ? -0.128 -3.625 -18.399 1.00 94.56 109 TYR A N 1
ATOM 799 C CA . TYR A 1 109 ? -1.093 -3.511 -17.308 1.00 94.56 109 TYR A CA 1
ATOM 800 C C . TYR A 1 109 ? -2.405 -4.256 -17.614 1.00 94.56 109 TYR A C 1
ATOM 802 O O . TYR A 1 109 ? -2.981 -4.911 -16.742 1.00 94.56 109 TYR A O 1
ATOM 810 N N . GLU A 1 110 ? -2.861 -4.211 -18.866 1.00 97.56 110 GLU A N 1
ATOM 811 C CA . GLU A 1 110 ? -4.084 -4.854 -19.343 1.00 97.56 110 GLU A CA 1
ATOM 812 C C . GLU A 1 110 ? -3.990 -6.379 -19.253 1.00 97.56 110 GLU A C 1
ATOM 814 O O . GLU A 1 110 ? -4.935 -7.020 -18.786 1.00 97.56 110 GLU A O 1
ATOM 819 N N . GLN A 1 111 ? -2.846 -6.956 -19.637 1.00 98.31 111 GLN A N 1
ATOM 820 C CA . GLN A 1 111 ? -2.588 -8.392 -19.499 1.00 98.31 111 GLN A CA 1
ATOM 821 C C . GLN A 1 111 ? -2.584 -8.815 -18.028 1.00 98.31 111 GLN A C 1
ATOM 823 O O . GLN A 1 111 ? -3.262 -9.782 -17.674 1.00 98.31 111 GLN A O 1
ATOM 828 N N . ALA A 1 112 ? -1.898 -8.065 -17.153 1.00 98.06 112 ALA A N 1
ATOM 829 C CA . ALA A 1 112 ? -1.875 -8.359 -15.718 1.00 98.06 112 ALA A CA 1
ATOM 830 C C . ALA A 1 112 ? -3.291 -8.334 -15.116 1.00 98.06 112 ALA A C 1
ATOM 832 O O . ALA A 1 112 ? -3.688 -9.243 -14.380 1.00 98.06 112 ALA A O 1
ATOM 833 N N . ARG A 1 113 ? -4.092 -7.323 -15.479 1.00 97.88 113 ARG A N 1
ATOM 834 C CA . ARG A 1 113 ? -5.483 -7.175 -15.031 1.00 97.88 113 ARG A CA 1
ATOM 835 C C . ARG A 1 113 ? -6.396 -8.275 -15.573 1.00 97.88 113 ARG A C 1
ATOM 837 O O . ARG A 1 113 ? -7.282 -8.734 -14.852 1.00 97.88 113 ARG A O 1
ATOM 844 N N . PHE A 1 114 ? -6.221 -8.684 -16.828 1.00 98.31 114 PHE A N 1
ATOM 845 C CA . PHE A 1 114 ? -6.983 -9.785 -17.415 1.00 98.31 114 PHE A CA 1
ATOM 846 C C . PHE A 1 114 ? -6.667 -11.107 -16.710 1.00 98.31 114 PHE A C 1
ATOM 848 O O . PHE A 1 114 ? -7.583 -11.767 -16.223 1.00 98.31 114 PHE A O 1
ATOM 855 N N . ALA A 1 115 ? -5.384 -11.448 -16.578 1.00 98.44 115 ALA A N 1
ATOM 856 C CA . ALA A 1 115 ? -4.942 -12.683 -15.939 1.00 98.44 115 ALA A CA 1
ATOM 857 C C . ALA A 1 115 ? -5.399 -12.776 -14.474 1.00 98.44 115 ALA A C 1
ATOM 859 O O . ALA A 1 115 ? -5.811 -13.845 -14.025 1.00 98.44 115 ALA A O 1
ATOM 860 N N . ALA A 1 116 ? -5.442 -11.653 -13.747 1.00 97.88 116 ALA A N 1
ATOM 861 C CA . ALA A 1 116 ? -5.969 -11.608 -12.384 1.00 97.88 116 ALA A CA 1
ATOM 862 C C . ALA A 1 116 ? -7.430 -12.087 -12.264 1.00 97.88 116 ALA A C 1
ATOM 864 O O . ALA A 1 116 ? -7.805 -12.643 -11.235 1.00 97.88 116 ALA A O 1
ATOM 865 N N . ARG A 1 117 ? -8.256 -11.924 -13.310 1.00 97.00 117 ARG A N 1
ATOM 866 C CA . ARG A 1 117 ? -9.655 -12.398 -13.327 1.00 97.00 117 ARG A CA 1
ATOM 867 C C . ARG A 1 117 ? -9.787 -13.910 -13.501 1.00 97.00 117 ARG A C 1
ATOM 869 O O . ARG A 1 117 ? -10.864 -14.448 -13.268 1.00 97.00 117 ARG A O 1
ATOM 876 N N . LEU A 1 118 ? -8.724 -14.585 -13.934 1.00 98.19 118 LEU A N 1
ATOM 877 C CA . LEU A 1 118 ? -8.715 -16.033 -14.149 1.00 98.19 118 LEU A CA 1
ATOM 878 C C . LEU A 1 118 ? -8.368 -16.817 -12.878 1.00 98.19 118 LEU A C 1
ATOM 880 O O . LEU A 1 118 ? -8.529 -18.036 -12.850 1.00 98.19 118 LEU A O 1
ATOM 884 N N . ILE A 1 119 ? -7.889 -16.128 -11.841 1.00 98.19 119 ILE A N 1
ATOM 885 C CA . ILE A 1 119 ? -7.473 -16.736 -10.580 1.00 98.19 119 ILE A CA 1
ATOM 886 C C . ILE A 1 119 ? -8.702 -17.183 -9.800 1.00 98.19 119 ILE A C 1
ATOM 888 O O . ILE A 1 119 ? -9.643 -16.414 -9.598 1.00 98.19 119 ILE A O 1
ATOM 892 N N . LYS A 1 120 ? -8.664 -18.419 -9.302 1.00 98.06 120 LYS A N 1
ATOM 893 C CA . LYS A 1 120 ? -9.699 -18.956 -8.414 1.00 98.06 120 LYS A CA 1
ATOM 894 C C . LYS A 1 120 ? -9.114 -19.155 -7.027 1.00 98.06 120 LYS A C 1
ATOM 896 O O . LYS A 1 120 ? -8.087 -19.813 -6.869 1.00 98.06 120 LYS A O 1
ATOM 901 N N . VAL A 1 121 ? -9.774 -18.591 -6.020 1.00 98.31 121 VAL A N 1
ATOM 902 C CA . VAL A 1 121 ? -9.331 -18.667 -4.625 1.00 98.31 121 VAL A CA 1
ATOM 903 C C . VAL A 1 121 ? -10.408 -19.344 -3.791 1.00 98.31 121 VAL A C 1
ATOM 905 O O . VAL A 1 121 ? -11.566 -18.934 -3.808 1.00 98.31 121 VAL A O 1
ATOM 908 N N . ASN A 1 122 ? -10.006 -20.375 -3.053 1.00 98.25 122 ASN A N 1
ATOM 909 C CA . ASN A 1 122 ? -10.846 -21.083 -2.100 1.00 98.25 122 ASN A CA 1
ATOM 910 C C . ASN A 1 122 ? -10.486 -20.627 -0.690 1.00 98.25 122 ASN A C 1
ATOM 912 O O . ASN A 1 122 ? -9.315 -20.654 -0.296 1.00 98.25 122 ASN A O 1
ATOM 916 N N . TYR A 1 123 ? -11.506 -20.251 0.077 1.00 98.44 123 TYR A N 1
ATOM 917 C CA . TYR A 1 123 ? -11.343 -19.759 1.436 1.00 98.44 123 TYR A CA 1
ATOM 918 C C . TYR A 1 123 ? -12.070 -20.631 2.449 1.00 98.44 123 TYR A C 1
ATOM 920 O O . TYR A 1 123 ? -13.186 -21.085 2.201 1.00 98.44 123 TYR A O 1
ATOM 928 N N . GLU A 1 124 ? -11.484 -20.744 3.632 1.00 98.38 124 GLU A N 1
ATOM 929 C CA . GLU A 1 124 ? -12.212 -21.074 4.851 1.00 98.38 124 GLU A CA 1
ATOM 930 C C . GLU A 1 124 ? -12.502 -19.765 5.588 1.00 98.38 124 GLU A C 1
ATOM 932 O O . GLU A 1 124 ? -11.584 -19.092 6.062 1.00 98.38 124 GLU A O 1
ATOM 937 N N . LYS A 1 125 ? -13.775 -19.359 5.613 1.00 97.94 125 LYS A N 1
ATOM 938 C CA . LYS A 1 125 ? -14.208 -18.105 6.242 1.00 97.94 125 LYS A CA 1
ATOM 939 C C . LYS A 1 125 ? -14.275 -18.269 7.757 1.00 97.94 125 LYS A C 1
ATOM 941 O O . LYS A 1 125 ? -14.757 -19.287 8.243 1.00 97.94 125 LYS A O 1
ATOM 946 N N . SER A 1 126 ? -13.880 -17.231 8.482 1.00 97.12 126 SER A N 1
ATOM 947 C CA . SER A 1 126 ? -14.113 -17.101 9.921 1.00 97.12 126 SER A CA 1
ATOM 948 C C . SER A 1 126 ? -14.995 -15.888 10.216 1.00 97.12 126 SER A C 1
ATOM 950 O O . SER A 1 126 ? -15.256 -15.061 9.338 1.00 97.12 126 SER A O 1
ATOM 952 N N . GLU A 1 127 ? -15.457 -15.764 11.460 1.00 94.56 127 GLU A N 1
ATOM 953 C CA . GLU A 1 127 ? -16.192 -14.577 11.898 1.00 94.56 127 GLU A CA 1
ATOM 954 C C . GLU A 1 127 ? -15.278 -13.342 11.853 1.00 94.56 127 GLU A C 1
ATOM 956 O O . GLU A 1 127 ? -14.175 -13.346 12.404 1.00 94.56 127 GLU A O 1
ATOM 961 N N . ALA A 1 128 ? -15.728 -12.294 11.161 1.00 94.00 128 ALA A N 1
ATOM 962 C CA . ALA A 1 128 ? -15.012 -11.029 11.070 1.00 94.00 128 ALA A CA 1
ATOM 963 C C . ALA A 1 128 ? -15.425 -10.096 12.215 1.00 94.00 128 ALA A C 1
ATOM 965 O O . ALA A 1 128 ? -16.613 -9.917 12.482 1.00 94.00 128 ALA A O 1
ATOM 966 N N . LYS A 1 129 ? -14.444 -9.456 12.855 1.00 91.38 129 LYS A N 1
ATOM 967 C CA . LYS A 1 129 ? -14.664 -8.495 13.944 1.00 91.38 129 LYS A CA 1
ATOM 968 C C . LYS A 1 129 ? -14.827 -7.081 13.386 1.00 91.38 129 LYS A C 1
ATOM 970 O O . LYS A 1 129 ? -13.875 -6.310 13.368 1.00 91.38 129 LYS A O 1
ATOM 975 N N . VAL A 1 130 ? -16.016 -6.772 12.871 1.00 90.38 130 VAL A N 1
ATOM 976 C CA . VAL A 1 130 ? -16.307 -5.490 12.187 1.00 90.38 130 VAL A CA 1
ATOM 977 C C . VAL A 1 130 ? -17.264 -4.575 12.954 1.00 90.38 130 VAL A C 1
ATOM 979 O O . VAL A 1 130 ? -17.420 -3.416 12.585 1.00 90.38 130 VAL A O 1
ATOM 982 N N . ASP A 1 131 ? -17.897 -5.078 14.014 1.00 89.81 131 ASP A N 1
ATOM 983 C CA . ASP A 1 131 ? -18.799 -4.302 14.865 1.00 89.81 131 ASP A CA 1
ATOM 984 C C . ASP A 1 131 ? -18.070 -3.878 16.142 1.00 89.81 131 ASP A C 1
ATOM 986 O O . ASP A 1 131 ? -17.779 -4.699 17.016 1.00 89.81 131 ASP A O 1
ATOM 990 N N . PHE A 1 132 ? -17.775 -2.583 16.242 1.00 87.38 132 PHE A N 1
ATOM 991 C CA . PHE A 1 132 ? -17.075 -2.024 17.392 1.00 87.38 132 PHE A CA 1
ATOM 992 C C . PHE A 1 132 ? -17.866 -2.205 18.696 1.00 87.38 132 PHE A C 1
ATOM 994 O O . PHE A 1 132 ? -17.291 -2.612 19.701 1.00 87.38 132 PHE A O 1
ATOM 1001 N N . LYS A 1 133 ? -19.189 -1.981 18.680 1.00 87.50 133 LYS A N 1
ATOM 1002 C CA . LYS A 1 133 ? -20.038 -2.079 19.880 1.00 87.50 133 LYS A CA 1
ATOM 1003 C C . LYS A 1 133 ? -20.121 -3.514 20.385 1.00 87.50 133 LYS A C 1
ATOM 1005 O O . LYS A 1 133 ? -20.065 -3.753 21.588 1.00 87.50 133 LYS A O 1
ATOM 1010 N N . LYS A 1 134 ? -20.216 -4.486 19.471 1.00 91.19 134 LYS A N 1
ATOM 1011 C CA . LYS A 1 134 ? -20.230 -5.914 19.833 1.00 91.19 134 LYS A CA 1
ATOM 1012 C 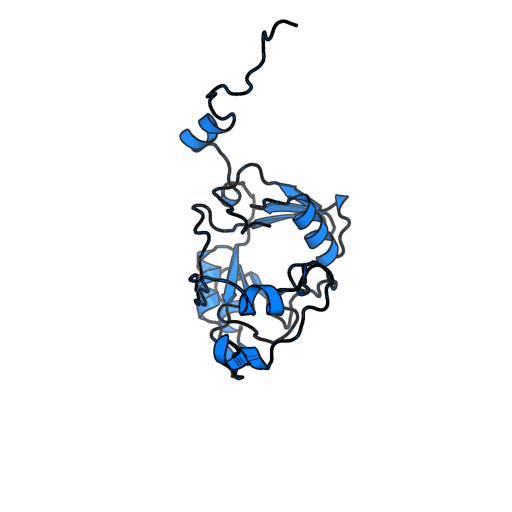C . LYS A 1 134 ? -18.948 -6.332 20.564 1.00 91.19 134 LYS A C 1
ATOM 1014 O O . LYS A 1 134 ? -19.014 -7.179 21.450 1.00 91.19 134 LYS A O 1
ATOM 1019 N N . HIS A 1 135 ? -17.808 -5.745 20.199 1.00 89.81 135 HIS A N 1
ATOM 1020 C CA . HIS A 1 135 ? -16.486 -6.129 20.703 1.00 89.81 135 HIS A CA 1
ATOM 1021 C C . HIS A 1 135 ? -15.907 -5.194 21.769 1.00 89.81 135 HIS A C 1
ATOM 1023 O O . HIS A 1 135 ? -14.801 -5.434 22.243 1.00 89.81 135 HIS A O 1
ATOM 1029 N N . GLU A 1 136 ? -16.642 -4.166 22.190 1.00 86.75 136 GLU A N 1
ATOM 1030 C CA . GLU A 1 136 ? -16.190 -3.196 23.194 1.00 86.75 136 GLU A CA 1
ATOM 1031 C C . GLU A 1 136 ? -15.753 -3.874 24.504 1.00 86.75 136 GLU A C 1
ATOM 1033 O O . GLU A 1 136 ? -14.713 -3.546 25.067 1.00 86.75 136 GLU A O 1
ATOM 1038 N N . LYS A 1 137 ? -16.494 -4.896 24.947 1.00 88.06 137 LYS A N 1
ATOM 1039 C CA . LYS A 1 137 ? -16.186 -5.659 26.171 1.00 88.06 137 LYS A CA 1
ATOM 1040 C C . LYS A 1 137 ? -14.940 -6.538 26.050 1.00 88.06 137 LYS A C 1
ATOM 1042 O O . LYS A 1 137 ? -14.362 -6.907 27.067 1.00 88.06 137 LYS A O 1
ATOM 1047 N N . ASP A 1 138 ? -14.539 -6.866 24.824 1.00 87.31 138 ASP A N 1
ATOM 1048 C CA . ASP A 1 138 ? -13.337 -7.650 24.529 1.00 87.31 138 ASP A CA 1
ATOM 1049 C C . ASP A 1 138 ? -12.094 -6.752 24.378 1.00 87.31 138 ASP A C 1
ATOM 1051 O O . ASP A 1 138 ? -10.999 -7.249 24.091 1.00 87.31 138 ASP A O 1
ATOM 1055 N N . ALA A 1 139 ? -12.249 -5.427 24.508 1.00 82.06 139 ALA A N 1
ATOM 1056 C CA . ALA A 1 139 ? -11.167 -4.477 24.312 1.00 82.06 139 ALA A CA 1
ATOM 1057 C C . ALA A 1 139 ? -10.065 -4.672 25.361 1.00 82.06 139 ALA A C 1
ATOM 1059 O O . ALA A 1 139 ? -10.299 -4.709 26.568 1.00 82.06 139 ALA A O 1
ATOM 1060 N N . ALA A 1 140 ? -8.825 -4.766 24.886 1.00 80.75 140 ALA A N 1
ATOM 1061 C CA . ALA A 1 140 ? -7.649 -4.808 25.739 1.00 80.75 140 ALA A CA 1
ATOM 1062 C C . ALA A 1 140 ? -7.017 -3.419 25.814 1.00 80.75 140 ALA A C 1
ATOM 1064 O O . ALA A 1 140 ? -6.899 -2.729 24.797 1.00 80.75 140 ALA A O 1
ATOM 1065 N N . LYS A 1 141 ? -6.540 -3.038 27.003 1.00 76.69 141 LYS A N 1
ATOM 1066 C CA . LYS A 1 141 ? -5.757 -1.810 27.149 1.00 76.69 141 LYS A CA 1
ATOM 1067 C C . LYS A 1 141 ? -4.497 -1.882 26.276 1.00 76.69 141 LYS A C 1
ATOM 1069 O O . LYS A 1 141 ? -3.834 -2.929 26.259 1.00 76.69 141 LYS A O 1
ATOM 1074 N N . PRO A 1 142 ? -4.143 -0.802 25.557 1.00 76.56 142 PRO A N 1
ATOM 1075 C CA . PRO A 1 142 ? -2.915 -0.762 24.780 1.00 76.56 142 PRO A CA 1
ATOM 1076 C C . PRO A 1 142 ? -1.696 -1.055 25.660 1.00 76.56 142 PRO A C 1
ATOM 1078 O O . PRO A 1 142 ? -1.552 -0.518 26.755 1.00 76.56 142 PRO A O 1
ATOM 1081 N N . LYS A 1 143 ? -0.802 -1.923 25.173 1.00 71.62 143 LYS A N 1
ATOM 1082 C CA . LYS A 1 143 ? 0.433 -2.283 25.892 1.00 71.62 143 LYS A CA 1
ATOM 1083 C C . LYS A 1 143 ? 1.490 -1.176 25.866 1.00 71.62 143 LYS A C 1
ATOM 1085 O O . LYS A 1 143 ? 2.388 -1.195 26.695 1.00 71.62 143 LYS A O 1
ATOM 1090 N N . ALA A 1 144 ? 1.411 -0.266 24.897 1.00 72.31 144 ALA A N 1
ATOM 1091 C CA . ALA A 1 144 ? 2.344 0.846 24.761 1.00 72.31 144 ALA A CA 1
ATOM 1092 C C . ALA A 1 144 ? 1.952 1.978 25.723 1.00 72.31 144 ALA A C 1
ATOM 1094 O O . ALA A 1 144 ? 0.787 2.375 25.750 1.00 72.31 144 ALA A O 1
ATOM 1095 N N . GLU A 1 145 ? 2.911 2.461 26.516 1.00 62.19 145 GLU A N 1
ATOM 1096 C CA . GLU A 1 145 ? 2.693 3.458 27.579 1.00 62.19 145 GLU A CA 1
ATOM 1097 C C . GLU A 1 145 ? 2.117 4.782 27.052 1.00 62.19 145 GLU A C 1
ATOM 1099 O O . GLU A 1 145 ? 1.284 5.396 27.708 1.00 62.19 145 GLU A O 1
ATOM 1104 N N . ASP A 1 146 ? 2.476 5.181 25.829 1.00 66.44 146 ASP A N 1
ATOM 1105 C CA . ASP A 1 146 ? 1.993 6.391 25.149 1.00 66.44 146 ASP A CA 1
ATOM 1106 C C . ASP A 1 146 ? 0.541 6.291 24.646 1.00 66.44 146 ASP A C 1
ATOM 1108 O O . ASP A 1 146 ? -0.004 7.259 24.118 1.00 66.44 146 ASP A O 1
ATOM 1112 N N . ARG A 1 147 ? -0.090 5.121 24.792 1.00 66.12 147 ARG A N 1
ATOM 1113 C CA . ARG A 1 147 ? -1.466 4.848 24.351 1.00 66.12 147 ARG A CA 1
ATOM 1114 C C . ARG A 1 147 ? -2.395 4.444 25.495 1.00 66.12 147 ARG A C 1
ATOM 1116 O O . ARG A 1 147 ? -3.482 3.937 25.233 1.00 66.12 147 ARG A O 1
ATOM 1123 N N . GLN A 1 148 ? -1.964 4.604 26.744 1.00 72.69 148 GLN A N 1
ATOM 1124 C CA . GLN A 1 148 ? -2.782 4.293 27.915 1.00 72.69 148 GLN A CA 1
ATOM 1125 C C . GLN A 1 148 ? -3.703 5.455 28.297 1.00 72.69 148 GLN A C 1
ATOM 1127 O O . GLN A 1 148 ? -3.462 6.607 27.935 1.00 72.69 148 GLN A O 1
ATOM 1132 N N . ASP A 1 149 ? -4.754 5.138 29.055 1.00 76.44 149 ASP A N 1
ATOM 1133 C CA . ASP A 1 149 ? -5.664 6.137 29.612 1.00 76.44 149 ASP A CA 1
ATOM 1134 C C . ASP A 1 149 ? -4.882 7.120 30.496 1.00 76.44 149 ASP A C 1
ATOM 1136 O O . ASP A 1 149 ? -4.220 6.720 31.457 1.00 76.44 149 ASP A O 1
ATOM 1140 N N . ALA A 1 150 ? -4.973 8.414 30.192 1.00 79.44 150 ALA A N 1
ATOM 1141 C CA . ALA A 1 150 ? -4.380 9.463 31.009 1.00 79.44 150 ALA A CA 1
ATOM 1142 C C . ALA A 1 150 ? -5.405 9.965 32.035 1.00 79.44 150 ALA A C 1
ATOM 1144 O O . ALA A 1 150 ? -6.470 10.460 31.667 1.00 79.44 150 ALA A O 1
ATOM 1145 N N . VAL A 1 151 ? -5.076 9.875 33.326 1.00 83.00 151 VAL A N 1
ATOM 1146 C CA . VAL A 1 151 ? -5.906 10.420 34.411 1.00 83.00 151 VAL A CA 1
ATOM 1147 C C . VAL A 1 151 ? -5.341 11.765 34.851 1.00 83.00 151 VAL A C 1
ATOM 1149 O O . VAL A 1 151 ? -4.155 11.880 35.161 1.00 83.00 151 VAL A O 1
ATOM 1152 N N . ARG A 1 152 ? -6.193 12.793 34.909 1.00 88.19 152 ARG A N 1
ATOM 1153 C CA . ARG A 1 152 ? -5.827 14.120 35.414 1.00 88.19 152 ARG A CA 1
ATOM 1154 C C . ARG A 1 152 ? -6.871 14.617 36.411 1.00 88.19 152 ARG A C 1
ATOM 1156 O O . ARG A 1 152 ? -7.975 14.972 36.016 1.00 88.19 152 ARG A O 1
ATOM 1163 N N . GLY A 1 153 ? -6.474 14.721 37.679 1.00 92.75 153 GLY A N 1
ATOM 1164 C CA . GLY A 1 153 ? -7.348 15.176 38.764 1.00 92.75 153 GLY A CA 1
ATOM 1165 C C . GLY A 1 153 ? -8.393 14.135 39.178 1.00 92.75 153 GLY A C 1
ATOM 1166 O O . GLY A 1 153 ? -8.265 12.958 38.848 1.00 92.75 153 GLY A O 1
ATOM 1167 N N . ASP A 1 154 ? -9.409 14.590 39.910 1.00 93.69 154 ASP A N 1
ATOM 1168 C CA . ASP A 1 154 ? -10.538 13.776 40.371 1.00 93.69 154 ASP A CA 1
ATOM 1169 C C . ASP A 1 154 ? -11.790 14.094 39.538 1.00 93.69 154 ASP A C 1
ATOM 1171 O O . ASP A 1 154 ? -12.555 15.014 39.837 1.00 93.69 154 ASP A O 1
ATOM 1175 N N . VAL A 1 155 ? -11.942 13.360 38.433 1.00 92.69 155 VAL A N 1
ATOM 1176 C CA . VAL A 1 155 ? -13.042 13.545 37.475 1.00 92.69 155 VAL A CA 1
ATOM 1177 C C . VAL A 1 155 ? -14.386 13.147 38.084 1.00 92.69 155 VAL A C 1
ATOM 1179 O O . VAL A 1 155 ? -15.381 13.824 37.835 1.00 92.69 155 VAL A O 1
ATOM 1182 N N . GLU A 1 156 ? -14.416 12.092 38.901 1.00 92.94 156 GLU A N 1
ATOM 1183 C CA . GLU A 1 156 ? -15.647 11.551 39.483 1.00 92.94 156 GLU A CA 1
ATOM 1184 C C . GLU A 1 156 ? -16.291 12.576 40.421 1.00 92.94 156 GLU A C 1
ATOM 1186 O O . GLU A 1 156 ? -17.448 12.954 40.234 1.00 92.94 156 GLU A O 1
ATOM 1191 N N . THR A 1 157 ? -15.517 13.109 41.374 1.00 95.62 157 THR A N 1
ATOM 1192 C CA . THR A 1 157 ? -16.017 14.130 42.303 1.00 95.62 157 THR A CA 1
ATOM 1193 C C . THR A 1 157 ? -16.462 15.382 41.552 1.00 95.62 157 THR A C 1
ATOM 1195 O O . THR A 1 157 ? -17.563 15.884 41.785 1.00 95.62 157 THR A O 1
ATOM 1198 N N . ALA A 1 158 ? -15.647 15.868 40.608 1.00 94.75 158 ALA A N 1
ATOM 1199 C CA . ALA A 1 158 ? -15.965 17.066 39.835 1.00 94.75 158 ALA A CA 1
ATOM 1200 C C . ALA A 1 158 ? -17.274 16.913 39.041 1.00 94.75 158 ALA A C 1
ATOM 1202 O O . ALA A 1 158 ? -18.108 17.822 39.046 1.00 94.75 158 ALA A O 1
ATOM 1203 N N . PHE A 1 159 ? -17.482 15.757 38.404 1.00 95.06 159 PHE A N 1
ATOM 1204 C CA . PHE A 1 159 ? -18.703 15.464 37.658 1.00 95.06 159 PHE A CA 1
ATOM 1205 C C . PHE A 1 159 ? -19.921 15.318 38.580 1.00 95.06 159 PHE A C 1
ATOM 1207 O O . PHE A 1 159 ? -21.011 15.788 38.251 1.00 95.06 159 PHE A O 1
ATOM 1214 N N . GLN A 1 160 ? -19.765 14.729 39.770 1.00 96.12 160 GLN A N 1
ATOM 1215 C CA . GLN A 1 160 ? -20.851 14.609 40.745 1.00 96.12 160 GLN A CA 1
ATOM 1216 C C . GLN A 1 160 ? -21.302 15.968 41.303 1.00 96.12 160 GLN A C 1
ATOM 1218 O O . GLN A 1 160 ? -22.509 16.173 41.464 1.00 96.12 160 GLN A O 1
ATOM 1223 N N . THR A 1 161 ? -20.383 16.911 41.536 1.00 97.00 161 THR A N 1
ATOM 1224 C CA . THR A 1 161 ? -20.688 18.213 42.161 1.00 97.00 161 THR A CA 1
ATOM 1225 C C . THR A 1 161 ? -21.015 19.345 41.184 1.00 97.00 161 THR A C 1
ATOM 1227 O O . THR A 1 161 ? -21.379 20.433 41.625 1.00 97.00 161 THR A O 1
ATOM 1230 N N . ALA A 1 162 ? -20.859 19.135 39.876 1.00 97.31 162 ALA A N 1
ATOM 1231 C CA . ALA A 1 162 ? -21.079 20.179 38.876 1.00 97.31 162 ALA A CA 1
ATOM 1232 C C . ALA A 1 162 ? -22.546 20.652 38.812 1.00 97.31 162 ALA A C 1
ATOM 1234 O O . ALA A 1 162 ? -23.471 19.840 38.869 1.00 97.31 162 ALA A O 1
ATOM 1235 N N . GLU A 1 163 ? -22.740 21.964 38.631 1.00 97.62 163 GLU A N 1
ATOM 1236 C CA . GLU A 1 163 ? -24.059 22.599 38.454 1.00 97.62 163 GLU A CA 1
ATOM 1237 C C . GLU A 1 163 ? -24.745 22.149 37.153 1.00 97.62 163 GLU A C 1
ATOM 1239 O O . GLU A 1 163 ? -25.947 21.895 37.138 1.00 97.62 163 GLU A O 1
ATOM 1244 N N . TYR A 1 164 ? -23.965 21.976 36.080 1.00 97.00 164 TYR A N 1
ATOM 1245 C CA . TYR A 1 164 ? -24.428 21.485 34.781 1.00 97.00 164 TYR A CA 1
ATOM 1246 C C . TYR A 1 164 ? -23.598 20.279 34.347 1.00 97.00 164 TYR A C 1
ATOM 1248 O O . TYR A 1 164 ? -22.374 20.273 34.490 1.00 97.00 164 TYR A O 1
ATOM 1256 N N . LYS A 1 165 ? -24.268 19.264 33.794 1.00 97.25 165 LYS A N 1
ATOM 1257 C CA . LYS A 1 165 ? -23.662 18.005 33.344 1.00 97.25 165 LYS A CA 1
ATOM 1258 C C . LYS A 1 165 ? -24.187 17.683 31.952 1.00 97.25 165 LYS A C 1
ATOM 1260 O O . LYS A 1 165 ? -25.393 17.747 31.728 1.00 97.25 165 LYS A O 1
ATOM 1265 N N . ILE A 1 166 ? -23.283 17.356 31.036 1.00 95.50 166 ILE A N 1
ATOM 1266 C CA . ILE A 1 166 ? -23.603 16.912 29.677 1.00 95.50 166 ILE A CA 1
ATOM 1267 C C . ILE A 1 166 ? -22.904 15.572 29.485 1.00 95.50 166 ILE A C 1
ATOM 1269 O O . ILE A 1 166 ? -21.695 15.481 29.695 1.00 95.50 166 ILE A O 1
ATOM 1273 N N . ASP A 1 167 ? -23.674 14.558 29.107 1.00 94.69 167 ASP A N 1
ATOM 1274 C CA . ASP A 1 167 ? -23.193 13.214 28.801 1.00 94.69 167 ASP A CA 1
ATOM 1275 C C . ASP A 1 167 ? -23.789 12.804 27.454 1.00 94.69 167 ASP A C 1
ATOM 1277 O O . ASP A 1 167 ? -24.995 12.600 27.335 1.00 94.69 167 ASP A O 1
ATOM 1281 N N . GLU A 1 168 ? -22.953 12.807 26.420 1.00 96.38 168 GLU A N 1
ATOM 1282 C CA . GLU A 1 168 ? -23.378 12.665 25.030 1.00 96.38 168 GLU A CA 1
ATOM 1283 C C . GLU A 1 168 ? -22.383 11.812 24.246 1.00 96.38 168 GLU A C 1
ATOM 1285 O O . GLU A 1 168 ? -21.165 11.897 24.436 1.00 96.38 168 GLU A O 1
ATOM 1290 N N . ILE A 1 169 ? -22.906 11.020 23.308 1.00 93.56 169 ILE A N 1
ATOM 1291 C CA . ILE A 1 169 ? -22.101 10.171 22.428 1.00 93.56 169 ILE A CA 1
ATOM 1292 C C . ILE A 1 169 ? -21.950 10.852 21.071 1.00 93.56 169 ILE A C 1
ATOM 1294 O O . ILE A 1 169 ? -22.911 10.998 20.315 1.00 93.56 169 ILE A O 1
ATOM 1298 N N . TYR A 1 170 ? -20.709 11.179 20.725 1.00 94.06 170 TYR A N 1
ATOM 1299 C CA . TYR A 1 170 ? -20.342 11.710 19.416 1.00 94.06 170 TYR A CA 1
ATOM 1300 C C . TYR A 1 170 ? -19.686 10.616 18.577 1.00 94.06 170 TYR A C 1
ATOM 1302 O O . TYR A 1 170 ? -18.829 9.876 19.058 1.00 94.06 170 TYR A O 1
ATOM 1310 N N . VAL A 1 171 ? -20.076 10.519 17.307 1.00 92.06 171 VAL A N 1
ATOM 1311 C CA . VAL A 1 171 ? -19.513 9.553 16.356 1.00 92.06 171 VAL A CA 1
ATOM 1312 C C . VAL A 1 171 ? -19.070 10.296 15.106 1.00 92.06 171 VAL A C 1
ATOM 1314 O O . VAL A 1 171 ? -19.804 11.134 14.584 1.00 92.06 171 VAL A O 1
ATOM 1317 N N . THR A 1 172 ? -17.885 9.963 14.607 1.00 93.50 172 THR A N 1
ATOM 1318 C CA . THR A 1 172 ? -17.391 10.405 13.303 1.00 93.50 172 THR A CA 1
ATOM 1319 C C . THR A 1 172 ? -17.407 9.232 12.318 1.00 93.50 172 THR A C 1
ATOM 1321 O O . THR A 1 172 ? -17.119 8.096 12.707 1.00 93.50 172 THR A O 1
ATOM 1324 N N . PRO A 1 173 ? -17.791 9.457 11.049 1.00 91.69 173 PRO A N 1
ATOM 1325 C CA . PRO A 1 173 ? -17.792 8.401 10.045 1.00 91.69 173 PRO A CA 1
ATOM 1326 C C . PRO A 1 173 ? -16.366 7.997 9.647 1.00 91.69 173 PRO A C 1
ATOM 1328 O O . PRO A 1 173 ? -15.386 8.685 9.936 1.00 91.69 173 PRO A O 1
ATOM 1331 N N . ILE A 1 174 ? -16.257 6.866 8.946 1.00 90.44 174 ILE A N 1
ATOM 1332 C CA . ILE A 1 174 ? -15.012 6.474 8.284 1.00 90.44 174 ILE A CA 1
ATOM 1333 C C . ILE A 1 174 ? -14.780 7.427 7.113 1.00 90.44 174 ILE A C 1
ATOM 1335 O O . ILE A 1 174 ? -15.590 7.478 6.190 1.00 90.44 174 ILE A O 1
ATOM 1339 N N . GLU A 1 175 ? -13.645 8.114 7.135 1.00 91.00 175 GLU A N 1
ATOM 1340 C CA . GLU A 1 175 ? -13.214 9.001 6.060 1.00 91.00 175 GLU A CA 1
ATOM 1341 C C . GLU A 1 175 ? -12.128 8.343 5.204 1.00 91.00 175 GLU A C 1
ATOM 1343 O O . GLU A 1 175 ? -11.318 7.537 5.671 1.00 91.00 175 GLU A O 1
ATOM 1348 N N . HIS A 1 176 ? -12.095 8.711 3.927 1.00 86.94 176 HIS A N 1
ATOM 1349 C CA . HIS A 1 176 ? -11.001 8.383 3.019 1.00 86.94 176 HIS A CA 1
ATOM 1350 C C . HIS A 1 176 ? -10.270 9.676 2.634 1.00 86.94 176 HIS A C 1
ATOM 1352 O O . HIS A 1 176 ? -10.829 10.759 2.737 1.00 86.94 176 HIS A O 1
ATOM 1358 N N . HIS A 1 177 ? -9.022 9.577 2.173 1.00 86.56 177 HIS A N 1
ATOM 1359 C CA . HIS A 1 177 ? -8.155 10.734 1.895 1.00 86.56 177 HIS A CA 1
ATOM 1360 C C . HIS A 1 177 ? -8.375 11.435 0.536 1.00 86.56 177 HIS A C 1
ATOM 1362 O O . HIS A 1 177 ? -7.717 12.429 0.262 1.00 86.56 177 HIS A O 1
ATOM 1368 N N . PRO A 1 178 ? -9.310 10.965 -0.300 1.00 84.38 178 PRO A N 1
ATOM 1369 C CA . PRO A 1 178 ? -9.217 10.850 -1.772 1.00 84.38 178 PRO A CA 1
ATOM 1370 C C . PRO A 1 178 ? -8.218 11.801 -2.477 1.00 84.38 178 PRO A C 1
ATOM 1372 O O . PRO A 1 178 ? -8.626 12.828 -3.022 1.00 84.38 178 PRO A O 1
ATOM 1375 N N . PRO A 1 179 ? -6.915 11.467 -2.529 1.00 86.38 179 PRO A N 1
ATOM 1376 C CA . PRO A 1 179 ? -5.976 12.274 -3.292 1.00 86.38 179 PRO A CA 1
ATOM 1377 C C . PRO A 1 179 ? -6.179 12.091 -4.794 1.00 86.38 179 PRO A C 1
ATOM 1379 O O . PRO A 1 179 ? -6.585 11.023 -5.259 1.00 86.38 179 PRO A O 1
ATOM 1382 N N . MET A 1 180 ? -5.864 13.146 -5.546 1.00 87.25 180 MET A N 1
ATOM 1383 C CA . MET A 1 180 ? -5.991 13.154 -7.003 1.00 87.25 180 MET A CA 1
ATOM 1384 C C . MET A 1 180 ? -4.960 12.237 -7.669 1.00 87.25 180 MET A C 1
ATOM 1386 O O . MET A 1 180 ? -5.254 11.677 -8.723 1.00 87.25 180 MET A O 1
ATOM 1390 N N . ALA A 1 181 ? -3.788 12.048 -7.049 1.00 86.50 181 ALA A N 1
ATOM 1391 C CA . ALA A 1 181 ? -2.823 11.028 -7.445 1.00 86.50 181 ALA A CA 1
ATOM 1392 C C . ALA A 1 181 ? -3.073 9.696 -6.701 1.00 86.50 181 ALA A C 1
ATOM 1394 O O . ALA A 1 181 ? -3.060 9.635 -5.463 1.00 86.50 181 ALA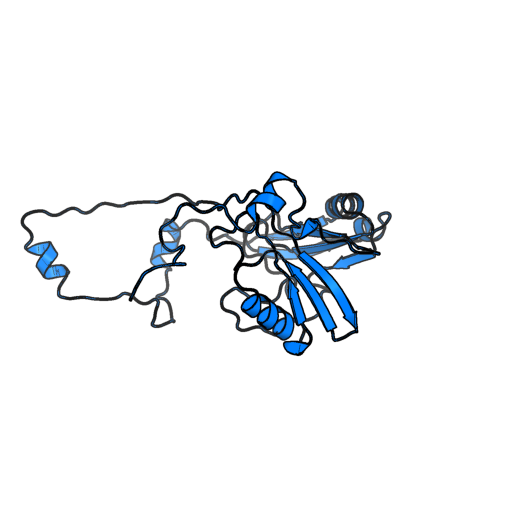 A O 1
ATOM 1395 N N . PRO A 1 182 ? -3.325 8.593 -7.430 1.00 86.56 182 PRO A N 1
ATOM 1396 C CA . PRO A 1 182 ? -3.334 7.258 -6.846 1.00 86.56 182 PRO A CA 1
ATOM 1397 C C . PRO A 1 182 ? -1.924 6.821 -6.439 1.00 86.56 182 PRO A C 1
ATOM 1399 O O . PRO A 1 182 ? -0.953 7.175 -7.099 1.00 86.56 182 PRO A O 1
ATOM 1402 N N . HIS A 1 183 ? -1.826 5.948 -5.429 1.00 89.25 183 HIS A N 1
ATOM 1403 C CA . HIS A 1 183 ? -0.550 5.325 -5.075 1.00 89.25 183 HIS A CA 1
ATOM 1404 C C . HIS A 1 183 ? 0.111 4.673 -6.293 1.00 89.25 183 HIS A C 1
ATOM 1406 O O . HIS A 1 183 ? -0.479 3.802 -6.942 1.00 89.25 183 HIS A O 1
ATOM 1412 N N . ALA A 1 184 ? 1.373 5.023 -6.518 1.00 90.31 184 ALA A N 1
ATOM 1413 C CA . ALA A 1 184 ? 2.215 4.408 -7.525 1.00 90.31 184 ALA A CA 1
ATOM 1414 C C . ALA A 1 184 ? 3.624 4.164 -6.977 1.00 90.31 184 ALA A C 1
ATOM 1416 O O . ALA A 1 184 ? 4.136 4.902 -6.131 1.00 90.31 184 ALA A O 1
ATOM 1417 N N . THR A 1 185 ? 4.256 3.115 -7.497 1.00 93.44 185 THR A N 1
ATOM 1418 C CA . THR A 1 185 ? 5.663 2.811 -7.252 1.00 93.44 185 THR A CA 1
ATOM 1419 C C . THR A 1 185 ? 6.267 2.247 -8.523 1.00 93.44 185 THR A C 1
ATOM 1421 O O . THR A 1 185 ? 5.724 1.306 -9.101 1.00 93.44 185 THR A O 1
ATOM 1424 N N . ILE A 1 186 ? 7.419 2.779 -8.915 1.00 94.88 186 ILE A N 1
ATOM 1425 C CA . ILE A 1 186 ? 8.286 2.191 -9.933 1.00 94.88 186 ILE A CA 1
ATOM 1426 C C . ILE A 1 186 ? 9.560 1.737 -9.231 1.00 94.88 186 ILE A C 1
ATOM 1428 O O . ILE A 1 186 ? 10.238 2.536 -8.585 1.00 94.88 186 ILE A O 1
ATOM 1432 N N . ALA A 1 187 ? 9.877 0.452 -9.359 1.00 94.50 187 ALA A N 1
ATOM 1433 C CA . ALA A 1 187 ? 11.080 -0.142 -8.798 1.00 94.50 187 ALA A CA 1
ATOM 1434 C C . ALA A 1 187 ? 12.065 -0.495 -9.912 1.00 94.50 187 ALA A C 1
ATOM 1436 O O . ALA A 1 187 ? 11.718 -1.208 -10.852 1.00 94.50 187 ALA A O 1
ATOM 1437 N N . VAL A 1 188 ? 13.297 -0.009 -9.787 1.00 94.81 188 VAL A N 1
ATOM 1438 C CA . VAL A 1 188 ? 14.383 -0.246 -10.736 1.00 94.81 188 VAL A CA 1
ATOM 1439 C C . VAL A 1 188 ? 15.555 -0.859 -9.984 1.00 94.81 188 VAL A C 1
ATOM 1441 O O . VAL A 1 188 ? 16.228 -0.189 -9.202 1.00 94.81 188 VAL A O 1
ATOM 1444 N N . TRP A 1 189 ? 15.796 -2.144 -10.224 1.00 93.19 189 TRP A N 1
ATOM 1445 C CA . TRP A 1 189 ? 17.002 -2.816 -9.752 1.00 93.19 189 TRP A CA 1
ATOM 1446 C C . TRP A 1 189 ? 18.157 -2.490 -10.698 1.00 93.19 189 TRP A C 1
ATOM 1448 O O . TRP A 1 189 ? 18.125 -2.846 -11.874 1.00 93.19 189 TRP A O 1
ATOM 1458 N N . GLU A 1 190 ? 19.163 -1.785 -10.189 1.00 91.69 190 GLU A N 1
ATOM 1459 C CA . GLU A 1 190 ? 20.379 -1.426 -10.935 1.00 91.69 190 GLU A CA 1
ATOM 1460 C C . GLU A 1 190 ? 21.449 -2.523 -10.824 1.00 91.69 190 GLU A C 1
ATOM 1462 O O . GLU A 1 190 ? 22.281 -2.689 -11.713 1.00 91.69 190 GLU A O 1
ATOM 1467 N N . ALA A 1 191 ? 21.413 -3.271 -9.722 1.00 92.75 191 ALA A N 1
ATOM 1468 C CA . ALA A 1 191 ? 22.206 -4.461 -9.444 1.00 92.75 191 ALA A CA 1
ATOM 1469 C C . ALA A 1 191 ? 21.421 -5.354 -8.470 1.00 92.75 191 ALA A C 1
ATOM 1471 O O . ALA A 1 191 ? 20.370 -4.953 -7.974 1.00 92.75 191 ALA A O 1
ATOM 1472 N N . VAL A 1 192 ? 21.937 -6.547 -8.161 1.00 91.50 192 VAL A N 1
ATOM 1473 C CA . VAL A 1 192 ? 21.290 -7.495 -7.228 1.00 91.50 192 VAL A CA 1
ATOM 1474 C C . VAL A 1 192 ? 21.003 -6.862 -5.864 1.00 91.50 192 VAL A C 1
ATOM 1476 O O . VAL A 1 192 ? 19.987 -7.163 -5.246 1.00 91.50 192 VAL A O 1
ATOM 1479 N N . ASP A 1 193 ? 21.883 -5.981 -5.400 1.00 94.69 193 ASP A N 1
ATOM 1480 C CA . ASP A 1 193 ? 21.809 -5.354 -4.088 1.00 94.69 193 ASP A CA 1
ATOM 1481 C C . ASP A 1 193 ? 21.505 -3.854 -4.141 1.00 94.69 193 ASP A C 1
ATOM 1483 O O . ASP A 1 193 ? 21.558 -3.224 -3.089 1.00 94.69 193 ASP A O 1
ATOM 1487 N N . LYS A 1 194 ? 21.186 -3.288 -5.319 1.00 96.56 194 LYS A N 1
ATOM 1488 C CA . LYS A 1 194 ? 21.006 -1.842 -5.535 1.00 96.56 194 LYS A CA 1
ATOM 1489 C C . LYS A 1 194 ? 19.661 -1.518 -6.181 1.00 96.56 194 LYS A C 1
ATOM 1491 O O . LYS A 1 194 ? 19.396 -1.917 -7.317 1.00 96.56 194 LYS A O 1
ATOM 1496 N N . LEU A 1 195 ? 18.835 -0.756 -5.467 1.00 95.94 195 LEU A N 1
ATOM 1497 C CA . LEU A 1 195 ? 17.436 -0.499 -5.800 1.00 95.94 195 LEU A CA 1
ATOM 1498 C C . LEU A 1 195 ? 17.137 1.003 -5.813 1.00 95.94 195 LEU A C 1
ATOM 1500 O O . LEU A 1 195 ? 17.293 1.681 -4.800 1.00 95.94 195 LEU A O 1
ATOM 1504 N N . THR A 1 196 ? 16.615 1.501 -6.931 1.00 95.44 196 THR A N 1
ATOM 1505 C CA . THR A 1 196 ? 16.009 2.833 -7.029 1.00 95.44 196 THR A CA 1
ATOM 1506 C C . THR A 1 196 ? 14.485 2.698 -7.053 1.00 95.44 196 THR A C 1
ATOM 1508 O O . THR A 1 196 ? 13.925 1.957 -7.859 1.00 95.44 196 THR A O 1
ATOM 1511 N N . LEU A 1 197 ? 13.804 3.422 -6.167 1.00 94.69 197 LEU A N 1
ATOM 1512 C CA . LEU A 1 197 ? 12.353 3.510 -6.067 1.00 94.69 197 LEU A CA 1
ATOM 1513 C C . LEU A 1 197 ? 11.893 4.922 -6.413 1.00 94.69 197 LEU A C 1
ATOM 1515 O O . LEU A 1 197 ? 12.211 5.873 -5.700 1.00 94.69 197 LEU A O 1
ATOM 1519 N N . TYR A 1 198 ? 11.080 5.048 -7.454 1.00 94.38 198 TYR A N 1
ATOM 1520 C CA . TYR A 1 198 ? 10.223 6.216 -7.621 1.00 94.38 198 TYR A CA 1
ATOM 1521 C C . TYR A 1 198 ? 8.925 5.914 -6.894 1.00 94.38 198 TYR A C 1
ATOM 1523 O O . TYR A 1 198 ? 8.232 4.952 -7.227 1.00 94.38 198 TYR A O 1
ATOM 1531 N N . ASN A 1 199 ? 8.625 6.685 -5.862 1.00 89.94 199 ASN A N 1
ATOM 1532 C CA . ASN A 1 199 ? 7.493 6.416 -4.991 1.00 89.94 199 ASN A CA 1
ATOM 1533 C C . ASN A 1 199 ? 6.890 7.734 -4.527 1.00 89.94 199 ASN A C 1
ATOM 1535 O O . ASN A 1 199 ? 7.604 8.715 -4.334 1.00 89.94 199 ASN A O 1
ATOM 1539 N N . GLU A 1 200 ? 5.579 7.758 -4.367 1.00 86.88 200 GLU A N 1
ATOM 1540 C CA . GLU A 1 200 ? 4.878 8.886 -3.782 1.00 86.88 200 GLU A CA 1
ATOM 1541 C C . GLU A 1 200 ? 4.843 8.674 -2.265 1.00 86.88 200 GLU A C 1
ATOM 1543 O O . GLU A 1 200 ? 4.057 7.870 -1.774 1.00 86.88 200 GLU A O 1
ATOM 1548 N N . SER A 1 201 ? 5.764 9.312 -1.532 1.00 86.81 201 SER A N 1
ATOM 1549 C CA . SER A 1 201 ? 5.857 9.186 -0.074 1.00 86.81 201 SER A CA 1
ATOM 1550 C C . SER A 1 201 ? 6.180 10.502 0.621 1.00 86.81 201 SER A C 1
ATOM 1552 O O . SER A 1 201 ? 7.043 11.270 0.197 1.00 86.81 201 SER A O 1
ATOM 1554 N N . GLN A 1 202 ? 5.524 10.720 1.758 1.00 86.75 202 GLN A N 1
ATOM 1555 C CA . GLN A 1 202 ? 5.778 11.829 2.672 1.00 86.75 202 GLN A CA 1
ATOM 1556 C C . GLN A 1 202 ? 6.967 11.563 3.619 1.00 86.75 202 GLN A C 1
ATOM 1558 O O . GLN A 1 202 ? 7.424 12.494 4.280 1.00 86.75 202 GLN A O 1
ATOM 1563 N N . ILE A 1 203 ? 7.485 10.326 3.701 1.00 88.81 203 ILE A N 1
ATOM 1564 C CA . ILE A 1 203 ? 8.604 9.935 4.584 1.00 88.81 203 ILE A CA 1
ATOM 1565 C C . ILE A 1 203 ? 9.608 9.068 3.806 1.00 88.81 203 ILE A C 1
ATOM 1567 O O . ILE A 1 203 ? 9.770 7.871 4.048 1.00 88.81 203 ILE A O 1
ATOM 1571 N N . VAL A 1 204 ? 10.357 9.696 2.898 1.00 90.75 204 VAL A N 1
ATOM 1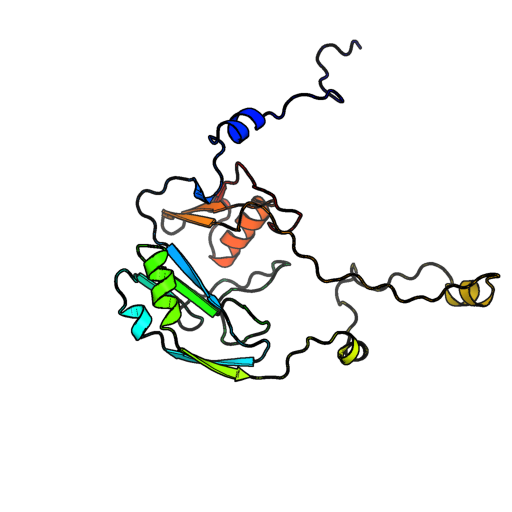572 C CA . VAL A 1 204 ? 11.334 9.009 2.027 1.00 90.75 204 VAL A CA 1
ATOM 1573 C C . VAL A 1 204 ? 12.367 8.168 2.795 1.00 90.75 204 VAL A C 1
ATOM 1575 O O . VAL A 1 204 ? 12.653 7.039 2.402 1.00 90.75 204 VAL A O 1
ATOM 1578 N N . ASN A 1 205 ? 12.862 8.658 3.938 1.00 90.81 205 ASN A N 1
ATOM 1579 C CA . ASN A 1 205 ? 13.820 7.924 4.779 1.00 90.81 205 ASN A CA 1
ATOM 1580 C C . ASN A 1 205 ? 13.172 6.709 5.467 1.00 90.81 205 ASN A C 1
ATOM 1582 O O . ASN A 1 205 ? 13.815 5.683 5.684 1.00 90.81 205 ASN A O 1
ATOM 1586 N N . GLY A 1 206 ? 11.887 6.814 5.811 1.00 88.62 206 GLY A N 1
ATOM 1587 C CA . GLY A 1 206 ? 11.110 5.727 6.404 1.00 88.62 206 GLY A CA 1
ATOM 1588 C C . GLY A 1 206 ? 10.896 4.601 5.399 1.00 88.62 206 GLY A C 1
ATOM 1589 O O . GLY A 1 206 ? 11.158 3.439 5.714 1.00 88.62 206 GLY A O 1
ATOM 1590 N N . VAL A 1 207 ? 10.522 4.953 4.165 1.00 89.44 207 VAL A N 1
ATOM 1591 C CA . VAL A 1 207 ? 10.408 4.004 3.049 1.00 89.44 207 VAL A CA 1
ATOM 1592 C C . VAL A 1 207 ? 11.751 3.337 2.762 1.00 89.44 207 VAL A C 1
ATOM 1594 O O . VAL A 1 207 ? 11.808 2.110 2.706 1.00 89.44 207 VAL A O 1
ATOM 1597 N N . GLN A 1 208 ? 12.835 4.112 2.647 1.00 92.62 208 GLN A N 1
ATOM 1598 C CA . GLN A 1 208 ? 14.184 3.590 2.405 1.00 92.62 208 GLN A CA 1
ATOM 1599 C C . GLN A 1 208 ? 14.566 2.524 3.438 1.00 92.62 208 GLN A C 1
ATOM 1601 O O . GLN A 1 208 ? 14.913 1.400 3.073 1.00 92.62 208 GLN A O 1
ATOM 1606 N N . ASN A 1 209 ? 14.446 2.855 4.726 1.00 90.12 209 ASN A N 1
ATOM 1607 C CA . ASN A 1 209 ? 14.786 1.946 5.817 1.00 90.12 209 ASN A CA 1
ATOM 1608 C C . ASN A 1 209 ? 13.881 0.710 5.839 1.00 90.12 209 ASN A C 1
ATOM 1610 O O . ASN A 1 209 ? 14.363 -0.403 6.045 1.00 90.12 209 ASN A O 1
ATOM 1614 N N . SER A 1 210 ? 12.579 0.883 5.599 1.00 87.50 210 SER A N 1
ATOM 1615 C CA . SER A 1 210 ? 11.621 -0.225 5.590 1.00 87.50 210 SER A CA 1
ATOM 1616 C C . SER A 1 210 ? 11.888 -1.213 4.454 1.00 87.50 210 SER A C 1
ATOM 1618 O O . SER A 1 210 ? 11.895 -2.429 4.670 1.00 87.50 210 SER A O 1
ATOM 1620 N N . VAL A 1 211 ? 12.164 -0.707 3.250 1.00 89.81 211 VAL A N 1
ATOM 1621 C CA . VAL A 1 211 ? 12.499 -1.523 2.077 1.00 89.81 211 VAL A CA 1
ATOM 1622 C C . VAL A 1 211 ? 13.837 -2.224 2.279 1.00 89.81 211 VAL A C 1
ATOM 1624 O O . VAL A 1 211 ? 13.914 -3.439 2.092 1.00 89.81 211 VAL A O 1
ATOM 1627 N N . ALA A 1 212 ? 14.865 -1.492 2.718 1.00 91.06 212 ALA A N 1
ATOM 1628 C CA . ALA A 1 212 ? 16.178 -2.061 2.993 1.00 91.06 212 ALA A CA 1
ATOM 1629 C C . ALA A 1 212 ? 16.085 -3.206 4.011 1.00 91.06 212 ALA A C 1
ATOM 1631 O O . ALA A 1 212 ? 16.540 -4.316 3.737 1.00 91.06 212 ALA A O 1
ATOM 1632 N N . ALA A 1 213 ? 15.392 -2.981 5.131 1.00 89.00 213 ALA A N 1
ATOM 1633 C CA . ALA A 1 213 ? 15.172 -4.003 6.146 1.00 89.00 213 ALA A CA 1
ATOM 1634 C C . ALA A 1 213 ? 14.419 -5.220 5.586 1.00 89.00 213 ALA A C 1
ATOM 1636 O O . ALA A 1 213 ? 14.873 -6.347 5.766 1.00 89.00 213 ALA A O 1
ATOM 1637 N N . SER A 1 214 ? 13.310 -5.006 4.869 1.00 87.81 214 SER A N 1
ATOM 1638 C CA . SER A 1 214 ? 12.443 -6.088 4.375 1.00 87.81 214 SER A CA 1
ATOM 1639 C C . SER A 1 214 ? 13.153 -7.016 3.386 1.00 87.81 214 SER A C 1
ATOM 1641 O O . SER A 1 214 ? 12.980 -8.234 3.459 1.00 87.81 214 SER A O 1
ATOM 1643 N N . PHE A 1 215 ? 13.971 -6.453 2.492 1.00 88.31 215 PHE A N 1
ATOM 1644 C CA . PHE A 1 215 ? 14.719 -7.202 1.476 1.00 88.31 215 PHE A CA 1
ATOM 1645 C C . PHE A 1 215 ? 16.140 -7.590 1.914 1.00 88.31 215 PHE A C 1
ATOM 1647 O O . PHE A 1 215 ? 16.844 -8.262 1.166 1.00 88.31 215 PHE A O 1
ATOM 1654 N N . GLY A 1 216 ? 16.567 -7.209 3.123 1.00 89.44 216 GLY A N 1
ATOM 1655 C CA . GLY A 1 216 ? 17.921 -7.476 3.611 1.00 89.44 216 GLY A CA 1
ATOM 1656 C C . GLY A 1 216 ? 19.011 -6.722 2.842 1.00 89.44 216 GLY A C 1
ATOM 1657 O O . GLY A 1 216 ? 20.130 -7.220 2.731 1.00 89.44 216 GLY A O 1
ATOM 1658 N N . LEU A 1 217 ? 18.684 -5.548 2.300 1.00 92.44 217 LEU A N 1
ATOM 1659 C CA . LEU A 1 217 ? 19.629 -4.652 1.637 1.00 92.44 217 LEU A CA 1
ATOM 1660 C C . LEU A 1 217 ? 20.251 -3.682 2.644 1.00 92.44 217 LEU A C 1
ATOM 1662 O O . LEU A 1 217 ? 19.702 -3.422 3.716 1.00 92.44 217 LEU A O 1
ATOM 1666 N N . LYS A 1 218 ? 21.377 -3.084 2.260 1.00 94.56 218 LYS A N 1
ATOM 1667 C CA . LYS A 1 218 ? 21.936 -1.941 2.982 1.00 94.56 218 LYS A CA 1
ATOM 1668 C C . LYS A 1 218 ? 21.145 -0.666 2.645 1.00 94.56 218 LYS A C 1
ATOM 1670 O O . LYS A 1 218 ? 20.845 -0.473 1.464 1.00 94.56 218 LYS A O 1
ATOM 1675 N N . PRO A 1 219 ? 20.814 0.211 3.614 1.00 94.12 219 PRO A N 1
ATOM 1676 C CA . PRO A 1 219 ? 20.073 1.446 3.344 1.00 94.12 219 PRO A CA 1
ATOM 1677 C C . PRO A 1 219 ? 20.710 2.326 2.264 1.00 94.12 219 PRO A C 1
ATOM 1679 O O . PRO A 1 219 ? 20.001 2.843 1.406 1.00 94.12 219 PRO A O 1
ATOM 1682 N N . GLU A 1 220 ? 22.041 2.433 2.236 1.00 96.19 220 GLU A N 1
ATOM 1683 C CA . GLU A 1 220 ? 22.783 3.202 1.228 1.00 96.19 220 GLU A CA 1
ATOM 1684 C C . GLU A 1 220 ? 22.619 2.675 -0.207 1.00 96.19 220 GLU A C 1
ATOM 1686 O O . GLU A 1 220 ? 22.826 3.422 -1.164 1.00 96.19 220 GLU A O 1
ATOM 1691 N N . ASN A 1 221 ? 22.198 1.418 -0.368 1.00 97.25 221 ASN A N 1
ATOM 1692 C CA . ASN A 1 221 ? 21.913 0.828 -1.670 1.00 97.25 221 ASN A CA 1
ATOM 1693 C C . ASN A 1 221 ? 20.445 0.985 -2.104 1.00 97.25 221 ASN A C 1
ATOM 1695 O O . ASN A 1 221 ? 20.087 0.581 -3.213 1.00 97.25 221 ASN A O 1
ATOM 1699 N N . VAL A 1 222 ? 19.586 1.549 -1.252 1.00 96.50 222 VAL A N 1
ATOM 1700 C CA . VAL A 1 222 ? 18.188 1.846 -1.572 1.00 96.50 222 VAL A CA 1
ATOM 1701 C C . VAL A 1 222 ? 18.047 3.348 -1.762 1.00 96.50 222 VAL A C 1
ATOM 1703 O O . VAL A 1 222 ? 18.268 4.122 -0.837 1.00 96.50 222 VAL A O 1
ATOM 1706 N N . ARG A 1 223 ? 17.650 3.785 -2.954 1.00 96.31 223 ARG A N 1
ATOM 1707 C CA . ARG A 1 223 ? 17.397 5.194 -3.265 1.00 96.31 223 ARG A CA 1
ATOM 1708 C C . ARG A 1 223 ? 15.904 5.417 -3.452 1.00 96.31 223 ARG A C 1
ATOM 1710 O O . ARG A 1 223 ? 15.311 4.789 -4.317 1.00 96.31 223 ARG A O 1
ATOM 1717 N N . VAL A 1 224 ? 15.307 6.338 -2.699 1.00 95.19 224 VAL A N 1
ATOM 1718 C CA . VAL A 1 224 ? 13.893 6.725 -2.855 1.00 95.19 224 VAL A CA 1
ATOM 1719 C C . VAL A 1 224 ? 13.812 8.123 -3.465 1.00 95.19 224 VAL A C 1
ATOM 1721 O O . VAL A 1 224 ? 14.510 9.035 -3.023 1.00 95.19 224 VAL A O 1
ATOM 1724 N N . ILE A 1 225 ? 12.996 8.286 -4.506 1.00 94.25 225 ILE A N 1
ATOM 1725 C CA . ILE A 1 225 ? 12.849 9.526 -5.273 1.00 94.25 225 ILE A CA 1
ATOM 1726 C C . ILE A 1 225 ? 11.369 9.934 -5.298 1.00 94.25 225 ILE A C 1
ATOM 1728 O O . ILE A 1 225 ? 10.530 9.206 -5.831 1.00 94.25 225 ILE A O 1
ATOM 1732 N N . THR A 1 226 ? 11.076 11.125 -4.765 1.00 91.81 226 THR A N 1
ATOM 1733 C CA . THR A 1 226 ? 9.722 11.702 -4.674 1.00 91.81 226 THR A CA 1
ATOM 1734 C C . THR A 1 226 ? 9.768 13.211 -4.955 1.00 91.81 226 THR A C 1
ATOM 1736 O O . THR A 1 226 ? 9.830 14.005 -4.018 1.00 91.81 226 THR A O 1
ATOM 1739 N N . PRO A 1 227 ? 9.802 13.658 -6.224 1.00 87.44 227 PRO A N 1
ATOM 1740 C CA . PRO A 1 227 ? 9.885 15.091 -6.523 1.00 87.44 227 PRO A CA 1
ATOM 1741 C C . PRO A 1 227 ? 8.555 15.824 -6.291 1.00 87.44 227 PRO A C 1
ATOM 1743 O O . PRO A 1 227 ? 8.554 16.968 -5.848 1.00 87.44 227 PRO A O 1
ATOM 1746 N N . HIS A 1 228 ? 7.425 15.170 -6.581 1.00 89.62 228 HIS A N 1
ATOM 1747 C CA . HIS A 1 228 ? 6.082 15.730 -6.478 1.00 89.62 228 HIS A CA 1
ATOM 1748 C C . HIS A 1 228 ? 5.120 14.679 -5.920 1.00 89.62 228 HIS A C 1
ATOM 1750 O O . HIS A 1 228 ? 5.255 13.491 -6.208 1.00 89.62 228 HIS A O 1
ATOM 1756 N N . ILE A 1 229 ? 4.148 15.148 -5.138 1.00 87.62 229 ILE A N 1
ATOM 1757 C CA . ILE A 1 229 ? 3.074 14.358 -4.524 1.00 87.62 229 ILE A CA 1
ATOM 1758 C C . ILE A 1 229 ? 1.755 15.039 -4.907 1.00 87.62 229 ILE A C 1
ATOM 1760 O O . ILE A 1 229 ? 1.592 16.243 -4.678 1.00 87.62 229 ILE A O 1
ATOM 1764 N N . GLY A 1 230 ? 0.825 14.300 -5.505 1.00 85.56 230 GLY A N 1
ATOM 1765 C CA . GLY A 1 230 ? -0.495 14.755 -5.956 1.00 85.56 230 GLY A CA 1
ATOM 1766 C C . GLY A 1 230 ? -1.564 14.693 -4.862 1.00 85.56 230 GLY A C 1
ATOM 1767 O O . GLY A 1 230 ? -2.728 14.392 -5.133 1.00 85.56 230 GLY A O 1
ATOM 1768 N N . GLY A 1 231 ? -1.153 15.015 -3.633 1.00 79.62 231 GLY A N 1
ATOM 1769 C CA . GLY A 1 231 ? -1.950 14.942 -2.412 1.00 79.62 231 GLY A CA 1
ATOM 1770 C C . GLY A 1 231 ? -1.680 13.656 -1.632 1.00 79.62 231 GLY A C 1
ATOM 1771 O O . GLY A 1 231 ? -1.873 12.572 -2.156 1.00 79.62 231 GLY A O 1
ATOM 1772 N N . GLY A 1 232 ? -1.262 13.786 -0.370 1.00 71.94 232 GLY A N 1
ATOM 1773 C CA . GLY A 1 232 ? -1.075 12.634 0.521 1.00 71.94 232 GLY A CA 1
ATOM 1774 C C . GLY A 1 232 ? -2.021 12.626 1.712 1.00 71.94 232 GLY A C 1
ATOM 1775 O O . GLY A 1 232 ? -2.496 11.569 2.112 1.00 71.94 232 GLY A O 1
ATOM 1776 N N . CYS A 1 233 ? -2.338 13.801 2.271 1.00 72.75 233 CYS A N 1
ATOM 1777 C CA . CYS A 1 233 ? -3.253 13.951 3.408 1.00 72.75 233 CYS A CA 1
ATOM 1778 C C . CYS A 1 233 ? -2.988 12.958 4.558 1.00 72.75 233 CYS A C 1
ATOM 1780 O O . CYS A 1 233 ? -3.936 12.549 5.205 1.00 72.75 233 CYS A O 1
ATOM 1782 N N . GLN A 1 234 ? -1.721 12.605 4.835 1.00 57.84 234 GLN A N 1
ATOM 1783 C CA . GLN A 1 234 ? -1.294 11.631 5.862 1.00 57.84 234 GLN A CA 1
ATOM 1784 C C . GLN A 1 234 ? -1.449 10.142 5.489 1.00 57.84 234 GLN A C 1
ATOM 1786 O O . GLN A 1 234 ? -1.198 9.264 6.317 1.00 57.84 234 GLN A O 1
ATOM 1791 N N . ARG A 1 235 ? -1.804 9.824 4.241 1.00 67.56 235 ARG A N 1
ATOM 1792 C CA . ARG A 1 235 ? -1.891 8.445 3.739 1.00 67.56 235 ARG A CA 1
ATOM 1793 C C . ARG A 1 235 ? -0.540 7.880 3.292 1.00 67.56 235 ARG A C 1
ATOM 1795 O O . ARG A 1 235 ? -0.275 6.708 3.545 1.00 67.56 235 ARG A O 1
ATOM 1802 N N . ASP A 1 236 ? 0.312 8.692 2.663 1.00 57.09 236 ASP A N 1
ATOM 1803 C CA . ASP A 1 236 ? 1.517 8.223 1.952 1.00 57.09 236 ASP A CA 1
ATOM 1804 C C . ASP A 1 236 ? 2.769 8.162 2.862 1.00 57.09 236 ASP A C 1
ATOM 1806 O O . ASP A 1 236 ? 3.874 8.567 2.492 1.00 57.09 236 ASP A O 1
ATOM 1810 N N . PHE A 1 237 ? 2.580 7.703 4.098 1.00 51.22 237 PHE A N 1
ATOM 1811 C CA . PHE A 1 237 ? 3.604 7.588 5.142 1.00 51.22 237 PHE A CA 1
ATOM 1812 C C . PHE A 1 237 ? 4.250 6.201 5.193 1.00 51.22 237 PHE A C 1
ATOM 1814 O O . PHE A 1 237 ? 3.489 5.209 5.326 1.00 51.22 237 PHE A O 1
#

Foldseek 3Di:
DDPDPDCPPPPDDDPCNVCVVVVNDDALVNDDDPQDKDKDFDFDQAAWFFWPDKDLPQLCPFPFWPDKFFLVDDDQWFFDPDPPDGDARVGGTHNGGGRGGIMIIGRDPVSRVVSSVVMDTDTDHDDHPPDCVVCVVVDDADPDPVRGDDDDPDPPVCQVPDPDHDDDDDDDDDDDQPFPDDWDWDWDDPDPQAIEIEGQAPCQLSVLVRVCRGHVHDSVRYHYDGRDHRGCNPPRD

Radius of gyration: 24.24 Å; Cα contacts (8 Å, |Δi|>4): 344; chains: 1; bounding box: 47×70×65 Å